Protein AF-A0A257WT14-F1 (afdb_monomer_lite)

Foldseek 3Di:
DDDDDDDDPPPPPPPPDPPPPPDPVVVVVVQCVDPVSVVVVVVVVVVVVVVVCCVVVVPPCVPPPDDDDDPVPVDPPDDDDPCNVVPDDDDDPPDDDDDPPDDDDDPDPPPPDPDPPDDDDPPDPDDDPPQDPADDADDPDDPQQWDQDDPRDIDGDQGPVRHGPCNSRPGDDDDPVDDDDDDD

Sequence (184 aa):
MAAIFSRKPAYAASSPAPQAGGDLRARLLAAVSNPYIAASGAACLFLATLAGLVLVTGDPKAGAPVIRVELTKIGATRNAPDGWKEALADESEQEAAFKPDTFDLSAKPIVDNPVEASISFPGEDSPAPIQAAGGALPQAPIAGLSGPGPGGAQLPIIAANGRTAAEAYARPFTASGRPKVSVV

pLDDT: mean 71.17, std 17.03, range [38.56, 97.19]

Secondary structure (DSSP, 8-state):
--------------PPPP-TT--HHHHHHHHHTSHHHHHHHHHHHHHHHHHHHHHHH--TTTT-------HHHHTTTTSPPTTTTTTSPPPPTTSPP--TT-----SS---S---------TTS--------SS-PPPPSSPTTSEEE-TTS-EEE---TTS--HHHHTPPP----SSPP----

Radius of gyration: 41.9 Å; chains: 1; bounding box: 72×44×149 Å

Structure (mmCIF, N/CA/C/O backbone):
data_AF-A0A257WT14-F1
#
_entry.id   AF-A0A257WT14-F1
#
loop_
_atom_site.group_PDB
_atom_site.id
_atom_site.type_symbol
_atom_site.label_atom_id
_atom_site.label_alt_id
_atom_site.label_comp_id
_atom_site.label_asym_id
_atom_site.label_entity_id
_atom_site.label_seq_id
_atom_site.pdbx_PDB_ins_code
_atom_site.Cartn_x
_atom_site.Cartn_y
_atom_site.Cartn_z
_atom_site.occupancy
_atom_site.B_iso_or_equiv
_atom_site.auth_seq_id
_atom_site.auth_comp_id
_atom_site.auth_asym_id
_atom_site.auth_atom_id
_atom_site.pdbx_PDB_model_num
ATOM 1 N N . MET A 1 1 ? 42.292 22.762 -113.902 1.00 40.59 1 MET A N 1
ATOM 2 C CA . MET A 1 1 ? 42.813 21.376 -113.906 1.00 40.59 1 MET A CA 1
ATOM 3 C C . MET A 1 1 ? 43.838 21.294 -112.779 1.00 40.59 1 MET A C 1
ATOM 5 O O . MET A 1 1 ? 44.788 22.047 -112.843 1.00 40.59 1 MET A O 1
ATOM 9 N N . ALA A 1 2 ? 43.717 20.572 -111.671 1.00 49.88 2 ALA A N 1
ATOM 10 C CA . ALA A 1 2 ? 42.663 19.794 -111.032 1.00 49.88 2 ALA A CA 1
ATOM 11 C C . ALA A 1 2 ? 42.945 19.896 -109.512 1.00 49.88 2 ALA A C 1
ATOM 13 O O . ALA A 1 2 ? 44.106 19.871 -109.107 1.00 49.88 2 ALA A O 1
ATOM 14 N N . ALA A 1 3 ? 41.917 20.054 -108.678 1.00 49.94 3 ALA A N 1
ATOM 15 C CA . ALA A 1 3 ? 42.073 20.026 -107.224 1.00 49.94 3 ALA A CA 1
ATOM 16 C C . ALA A 1 3 ? 42.317 18.574 -106.773 1.00 49.94 3 ALA A C 1
ATOM 18 O O . ALA A 1 3 ? 41.457 17.717 -106.978 1.00 49.94 3 ALA A O 1
ATOM 19 N N . ILE A 1 4 ? 43.479 18.282 -106.181 1.00 52.19 4 ILE A N 1
ATOM 20 C CA . ILE A 1 4 ? 43.800 16.949 -105.648 1.00 52.19 4 ILE A CA 1
ATOM 21 C C . ILE A 1 4 ? 43.500 16.960 -104.148 1.00 52.19 4 ILE A C 1
ATOM 23 O O . ILE A 1 4 ? 44.317 17.369 -103.327 1.00 52.19 4 ILE A O 1
ATOM 27 N N . PHE A 1 5 ? 42.295 16.522 -103.791 1.00 57.59 5 PHE A N 1
ATOM 28 C CA . PHE A 1 5 ? 41.930 16.247 -102.405 1.00 57.59 5 PHE A CA 1
ATOM 29 C C . PHE A 1 5 ? 42.574 14.926 -101.964 1.00 57.59 5 PHE A C 1
ATOM 31 O O . PHE A 1 5 ? 42.225 13.854 -102.460 1.00 57.59 5 PHE A O 1
ATOM 38 N N . SER A 1 6 ? 43.507 15.002 -101.013 1.00 55.66 6 SER A N 1
ATOM 39 C CA . SER A 1 6 ? 44.050 13.841 -100.304 1.00 55.66 6 SER A CA 1
ATOM 40 C C . SER A 1 6 ? 42.945 13.214 -99.447 1.00 55.66 6 SER A C 1
ATOM 42 O O . SER A 1 6 ? 42.584 13.733 -98.390 1.00 55.66 6 SER A O 1
ATOM 44 N N . ARG A 1 7 ? 42.365 12.106 -99.918 1.00 57.53 7 ARG A N 1
ATOM 45 C CA . ARG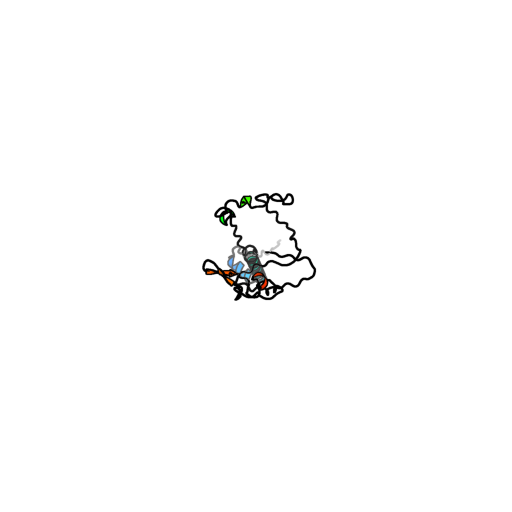 A 1 7 ? 41.440 11.280 -99.131 1.00 57.53 7 ARG A CA 1
ATOM 46 C C . ARG A 1 7 ? 42.255 10.445 -98.143 1.00 57.53 7 ARG A C 1
ATOM 48 O O . ARG A 1 7 ? 42.653 9.328 -98.458 1.00 57.53 7 ARG A O 1
ATOM 55 N N . LYS A 1 8 ? 42.507 10.977 -96.946 1.00 57.03 8 LYS A N 1
ATOM 56 C CA . LYS A 1 8 ? 42.903 10.137 -95.806 1.00 57.03 8 LYS A CA 1
ATOM 57 C C . LYS A 1 8 ? 41.691 9.282 -95.412 1.00 57.03 8 LYS A C 1
ATOM 59 O O . LYS A 1 8 ? 40.641 9.866 -95.140 1.00 57.03 8 LYS A O 1
ATOM 64 N N . PRO A 1 9 ? 41.785 7.940 -95.374 1.00 58.31 9 PRO A N 1
ATOM 65 C CA . PRO A 1 9 ? 40.729 7.144 -94.776 1.00 58.31 9 PRO A CA 1
ATOM 66 C C . PRO A 1 9 ? 40.693 7.488 -93.288 1.00 58.31 9 PRO A C 1
ATOM 68 O O . PRO A 1 9 ? 41.679 7.314 -92.570 1.00 58.31 9 PRO A O 1
ATOM 71 N N . ALA A 1 10 ? 39.565 8.028 -92.835 1.00 50.66 10 ALA A N 1
ATOM 72 C CA . ALA A 1 10 ? 39.261 8.104 -91.421 1.00 50.66 10 ALA A CA 1
ATOM 73 C C . ALA A 1 10 ? 39.178 6.662 -90.912 1.00 50.66 10 ALA A C 1
ATOM 75 O O . ALA A 1 10 ? 38.172 5.981 -91.100 1.00 50.66 10 ALA A O 1
ATOM 76 N N . TYR A 1 11 ? 40.266 6.175 -90.318 1.00 46.38 11 TYR A N 1
ATOM 77 C CA . TYR A 1 11 ? 40.209 5.013 -89.450 1.00 46.38 11 TYR A CA 1
ATOM 78 C C . TYR A 1 11 ? 39.369 5.441 -88.249 1.00 46.38 11 TYR A C 1
ATOM 80 O O . TYR A 1 11 ? 39.862 6.068 -87.312 1.00 46.38 11 TYR A O 1
ATOM 88 N N . ALA A 1 12 ? 38.063 5.198 -88.338 1.00 51.22 12 ALA A N 1
ATOM 89 C CA . ALA A 1 12 ? 37.168 5.281 -87.206 1.00 51.22 12 ALA A CA 1
ATOM 90 C C . ALA A 1 12 ? 37.606 4.180 -86.238 1.00 51.22 12 ALA A C 1
ATOM 92 O O . ALA A 1 12 ? 37.200 3.025 -86.357 1.00 51.22 12 ALA A O 1
ATOM 93 N N . ALA A 1 13 ? 38.498 4.527 -85.311 1.00 51.66 13 ALA A N 1
ATOM 94 C CA . ALA A 1 13 ? 38.703 3.720 -84.129 1.00 51.66 13 ALA A CA 1
ATOM 95 C C . ALA A 1 13 ? 37.340 3.643 -83.438 1.00 51.66 13 ALA A C 1
ATOM 97 O O . ALA A 1 13 ? 36.826 4.646 -82.947 1.00 51.66 13 ALA A O 1
ATOM 98 N N . SER A 1 14 ? 36.729 2.462 -83.492 1.00 49.91 14 SER A N 1
ATOM 99 C CA . SER A 1 14 ? 35.556 2.105 -82.708 1.00 49.91 14 SER A CA 1
ATOM 100 C C . SER A 1 14 ? 35.811 2.527 -81.259 1.00 49.91 14 SER A C 1
ATOM 102 O O . SER A 1 14 ? 36.586 1.874 -80.559 1.00 49.91 14 SER A O 1
ATOM 104 N N . SER A 1 15 ? 35.178 3.609 -80.797 1.00 52.31 15 SER A N 1
ATOM 105 C CA . SER A 1 15 ? 35.045 3.850 -79.363 1.00 52.31 15 SER A CA 1
ATOM 106 C C . SER A 1 15 ? 34.323 2.637 -78.782 1.00 52.31 15 SER A C 1
ATOM 108 O O . SER A 1 15 ? 33.224 2.332 -79.252 1.00 52.31 15 SER A O 1
ATOM 110 N N . PRO A 1 16 ? 34.901 1.914 -77.807 1.00 49.00 16 PRO A N 1
ATOM 111 C CA . PRO A 1 16 ? 34.164 0.846 -77.161 1.00 49.00 16 PRO A CA 1
ATOM 112 C C . PRO A 1 16 ? 32.924 1.472 -76.523 1.00 49.00 16 PRO A C 1
ATOM 114 O O . PRO A 1 16 ? 33.025 2.396 -75.714 1.00 49.00 16 PRO A O 1
ATOM 117 N N . ALA A 1 17 ? 31.750 0.998 -76.939 1.00 53.06 17 ALA A N 1
ATOM 118 C CA . ALA A 1 17 ? 30.498 1.328 -76.284 1.00 53.06 17 ALA A CA 1
ATOM 119 C C . ALA A 1 17 ? 30.655 1.043 -74.780 1.00 53.06 17 ALA A C 1
ATOM 121 O O . ALA A 1 17 ? 31.238 0.010 -74.425 1.00 53.06 17 ALA A O 1
ATOM 122 N N . PRO A 1 18 ? 30.173 1.920 -73.880 1.00 52.41 18 PRO A N 1
ATOM 123 C CA . PRO A 1 18 ? 30.188 1.605 -72.464 1.00 52.41 18 PRO A CA 1
ATOM 124 C C . PRO A 1 18 ? 29.385 0.317 -72.293 1.00 52.41 18 PRO A C 1
ATOM 126 O O . PRO A 1 18 ? 28.210 0.266 -72.653 1.00 52.41 18 PRO A O 1
ATOM 129 N N . GLN A 1 19 ? 30.039 -0.740 -71.808 1.00 54.03 19 GLN A N 1
ATOM 130 C CA . GLN A 1 19 ? 29.387 -2.013 -71.529 1.00 54.03 19 GLN A CA 1
ATOM 131 C C . GLN A 1 19 ? 28.339 -1.781 -70.435 1.00 54.03 19 GLN A C 1
ATOM 133 O O . GLN A 1 19 ? 28.615 -1.807 -69.233 1.00 54.03 19 GLN A O 1
ATOM 138 N N . ALA A 1 20 ? 27.114 -1.498 -70.866 1.00 59.22 20 ALA A N 1
ATOM 139 C CA . ALA A 1 20 ? 25.935 -1.415 -70.029 1.00 59.22 20 ALA A CA 1
ATOM 140 C C . ALA A 1 20 ? 25.510 -2.844 -69.671 1.00 59.22 20 ALA A C 1
ATOM 142 O O . ALA A 1 20 ? 24.595 -3.410 -70.252 1.00 59.22 20 ALA A O 1
ATOM 143 N N . GLY A 1 21 ? 26.251 -3.451 -68.749 1.00 59.25 21 GLY A N 1
ATOM 144 C CA . GLY A 1 21 ? 25.976 -4.805 -68.269 1.00 59.25 21 GLY A CA 1
ATOM 145 C C . GLY A 1 21 ? 26.940 -5.278 -67.186 1.00 59.25 21 GLY A C 1
ATOM 146 O O . GLY A 1 21 ? 27.145 -6.472 -67.023 1.00 59.25 21 GLY A O 1
ATOM 147 N N . GLY A 1 22 ? 27.592 -4.347 -66.483 1.00 58.16 22 GLY A N 1
ATOM 148 C CA . GLY A 1 22 ? 28.569 -4.667 -65.446 1.00 58.16 22 GLY A CA 1
ATOM 149 C C . GLY A 1 22 ? 27.887 -5.053 -64.140 1.00 58.16 22 GLY A C 1
ATOM 150 O O . GLY A 1 22 ? 27.280 -4.192 -63.502 1.00 58.16 22 GLY A O 1
ATOM 151 N N . ASP A 1 23 ? 28.026 -6.334 -63.802 1.00 74.06 23 ASP A N 1
ATOM 152 C CA . ASP A 1 23 ? 27.708 -7.020 -62.548 1.00 74.06 23 ASP A CA 1
ATOM 153 C C . ASP A 1 23 ? 27.473 -6.067 -61.358 1.00 74.06 23 ASP A C 1
ATOM 155 O O . ASP A 1 23 ? 28.380 -5.364 -60.896 1.00 74.06 23 ASP A O 1
ATOM 159 N N . LEU A 1 24 ? 26.231 -6.030 -60.861 1.00 74.12 24 LEU A N 1
ATOM 160 C CA . LEU A 1 24 ? 25.808 -5.176 -59.743 1.00 74.12 24 LEU A CA 1
ATOM 161 C C . LEU A 1 24 ? 26.715 -5.355 -58.523 1.00 74.12 24 LEU A C 1
ATOM 163 O O . LEU A 1 24 ? 26.986 -4.390 -57.808 1.00 74.12 24 LEU A O 1
ATOM 167 N N . ARG A 1 25 ? 27.243 -6.569 -58.330 1.00 75.50 25 ARG A N 1
ATOM 168 C CA . ARG A 1 25 ? 28.182 -6.897 -57.260 1.00 75.50 25 ARG A CA 1
ATOM 169 C C . ARG A 1 25 ? 29.511 -6.157 -57.409 1.00 75.50 25 ARG A C 1
ATOM 171 O O . ARG A 1 25 ? 30.028 -5.642 -56.421 1.00 75.50 25 ARG A O 1
ATOM 178 N N . ALA A 1 26 ? 30.038 -6.045 -58.627 1.00 77.75 26 ALA A N 1
ATOM 179 C CA . ALA A 1 26 ? 31.275 -5.314 -58.901 1.00 77.75 26 ALA A CA 1
ATOM 180 C C . ALA A 1 26 ? 31.101 -3.804 -58.674 1.00 77.75 26 ALA A C 1
ATOM 182 O O . ALA A 1 26 ? 31.988 -3.152 -58.124 1.00 77.75 26 ALA A O 1
ATOM 183 N N . ARG A 1 27 ? 29.930 -3.255 -59.022 1.00 75.31 27 ARG A N 1
ATOM 184 C CA . ARG A 1 27 ? 29.591 -1.847 -58.749 1.00 75.31 27 ARG A CA 1
ATOM 185 C C . ARG A 1 27 ? 29.422 -1.570 -57.257 1.00 75.31 27 ARG A C 1
ATOM 187 O O . ARG A 1 27 ? 29.872 -0.530 -56.788 1.00 75.31 27 ARG A O 1
ATOM 194 N N . LEU A 1 28 ? 28.835 -2.506 -56.511 1.00 76.94 28 LEU A N 1
ATOM 195 C CA . LEU A 1 28 ? 28.714 -2.433 -55.052 1.00 76.94 28 LEU A CA 1
ATOM 196 C C . LEU A 1 28 ? 30.082 -2.475 -54.365 1.00 76.94 28 LEU A C 1
ATOM 198 O O . LEU A 1 28 ? 30.351 -1.652 -53.498 1.00 76.94 28 LEU A O 1
ATOM 202 N N . LEU A 1 29 ? 30.970 -3.379 -54.787 1.00 78.19 29 LEU A N 1
ATOM 203 C CA . LEU A 1 29 ? 32.332 -3.463 -54.248 1.00 78.19 29 LEU A CA 1
ATOM 204 C C . LEU A 1 29 ? 33.157 -2.211 -54.573 1.00 78.19 29 LEU A C 1
ATOM 206 O O . LEU A 1 29 ? 33.855 -1.694 -53.703 1.00 78.19 29 LEU A O 1
ATOM 210 N N . ALA A 1 30 ? 33.031 -1.677 -55.790 1.00 74.38 30 ALA A N 1
ATOM 211 C CA . ALA A 1 30 ? 33.666 -0.416 -56.161 1.00 74.38 30 ALA A CA 1
ATOM 212 C C . ALA A 1 30 ? 33.105 0.771 -55.355 1.00 74.38 30 ALA A C 1
ATOM 214 O O . ALA A 1 30 ? 33.869 1.617 -54.894 1.00 74.38 30 ALA A O 1
ATOM 215 N N . ALA A 1 31 ? 31.793 0.815 -55.114 1.00 72.06 31 ALA A N 1
ATOM 216 C CA . ALA A 1 31 ? 31.167 1.840 -54.282 1.00 72.06 31 ALA A CA 1
ATOM 217 C C . ALA A 1 31 ? 31.629 1.754 -52.815 1.00 72.06 31 ALA A C 1
ATOM 219 O O . ALA A 1 31 ? 31.958 2.778 -52.225 1.00 72.06 31 ALA A O 1
ATOM 220 N N . VAL A 1 32 ? 31.746 0.548 -52.252 1.00 73.88 32 VAL A N 1
ATOM 221 C CA . VAL A 1 32 ? 32.260 0.320 -50.887 1.00 73.88 32 VAL A CA 1
ATOM 222 C C . VAL A 1 32 ? 33.746 0.677 -50.755 1.00 73.88 32 VAL A C 1
ATOM 224 O O . VAL A 1 32 ? 34.187 1.067 -49.680 1.00 73.88 32 VAL A O 1
ATOM 227 N N . SER A 1 33 ? 34.527 0.609 -51.836 1.00 78.88 33 SER A N 1
ATOM 228 C CA . SER A 1 33 ? 35.939 1.021 -51.811 1.00 78.88 33 SER A CA 1
ATOM 229 C C . SER A 1 33 ? 36.145 2.541 -51.714 1.00 78.88 33 SER A C 1
ATOM 231 O O . SER A 1 33 ? 37.249 2.990 -51.407 1.00 78.88 33 SER A O 1
ATOM 233 N N . ASN A 1 34 ? 35.097 3.346 -51.939 1.00 84.25 34 ASN A N 1
ATOM 234 C CA . ASN A 1 34 ? 35.162 4.793 -51.761 1.00 84.25 34 ASN A CA 1
ATOM 235 C C . ASN A 1 34 ? 34.920 5.153 -50.280 1.00 84.25 34 ASN A C 1
ATOM 237 O O . ASN A 1 34 ? 33.821 4.904 -49.770 1.00 84.25 34 ASN A O 1
ATOM 241 N N . PRO A 1 35 ? 35.888 5.792 -49.592 1.00 83.44 35 PRO A N 1
ATOM 242 C CA . PRO A 1 35 ? 35.809 6.048 -48.155 1.00 83.44 35 PRO A CA 1
ATOM 243 C C . PRO A 1 35 ? 34.598 6.898 -47.755 1.00 83.44 35 PRO A C 1
ATOM 245 O O . PRO A 1 35 ? 34.027 6.672 -46.692 1.00 83.44 35 PRO A O 1
ATOM 248 N N . TYR A 1 36 ? 34.145 7.826 -48.603 1.00 84.81 36 TYR A N 1
ATOM 249 C CA . TYR A 1 36 ? 32.971 8.657 -48.310 1.00 84.81 36 TYR A CA 1
ATOM 250 C C . TYR A 1 36 ? 31.653 7.882 -48.441 1.00 84.81 36 TYR A C 1
ATOM 252 O O . TYR A 1 36 ? 30.711 8.105 -47.677 1.00 84.81 36 TYR A O 1
ATOM 260 N N . ILE A 1 37 ? 31.582 6.940 -49.384 1.00 85.69 37 ILE A N 1
ATOM 261 C CA . ILE A 1 37 ? 30.401 6.091 -49.593 1.00 85.69 37 ILE A CA 1
ATOM 262 C C . ILE A 1 37 ? 30.322 5.026 -48.494 1.00 85.69 37 ILE A C 1
ATOM 264 O O . ILE A 1 37 ? 29.255 4.793 -47.932 1.00 85.69 37 ILE A O 1
ATOM 268 N N . ALA A 1 38 ? 31.455 4.431 -48.122 1.00 82.81 38 ALA A N 1
ATOM 269 C CA . ALA A 1 38 ? 31.522 3.505 -46.998 1.00 82.81 38 ALA A CA 1
ATOM 270 C C . ALA 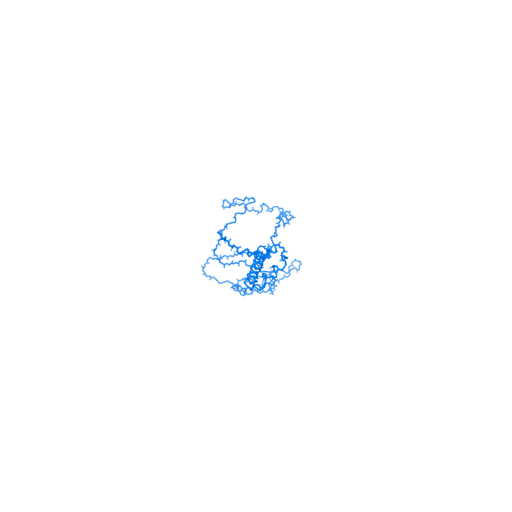A 1 38 ? 31.178 4.193 -45.668 1.00 82.81 38 ALA A C 1
ATOM 272 O O . ALA A 1 38 ? 30.383 3.662 -44.894 1.00 82.81 38 ALA A O 1
ATOM 273 N N . ALA A 1 39 ? 31.718 5.392 -45.420 1.00 87.88 39 ALA A N 1
ATOM 274 C CA . ALA A 1 39 ? 31.432 6.151 -44.204 1.00 87.88 39 ALA A CA 1
ATOM 275 C C . ALA A 1 39 ? 29.955 6.562 -44.108 1.00 87.88 39 ALA A C 1
ATOM 277 O O . ALA A 1 39 ? 29.345 6.407 -43.052 1.00 87.88 39 ALA A O 1
ATOM 278 N N . SER A 1 40 ? 29.357 7.038 -45.205 1.00 87.31 40 SER A N 1
ATOM 279 C CA . SER A 1 40 ? 27.926 7.376 -45.234 1.00 87.31 40 SER A CA 1
ATOM 280 C C . SER A 1 40 ? 27.037 6.142 -45.074 1.00 87.31 40 SER A C 1
ATOM 282 O O . SER A 1 40 ? 26.095 6.179 -44.286 1.00 87.31 40 SER A O 1
ATOM 284 N N . GLY A 1 41 ? 27.371 5.024 -45.724 1.00 91.06 41 GLY A N 1
ATOM 285 C CA . GLY A 1 41 ? 26.673 3.752 -45.534 1.00 91.06 41 GLY A CA 1
ATOM 286 C C . GLY A 1 41 ? 26.731 3.258 -44.085 1.00 91.06 41 GLY A C 1
ATOM 287 O O . GLY A 1 41 ? 25.702 2.886 -43.519 1.00 91.06 41 GLY A O 1
ATOM 288 N N . ALA A 1 42 ? 27.907 3.319 -43.456 1.00 89.69 42 ALA A N 1
ATOM 289 C CA . ALA A 1 42 ? 28.085 2.956 -42.052 1.00 89.69 42 ALA A CA 1
ATOM 290 C C . ALA A 1 42 ? 27.307 3.888 -41.110 1.00 89.69 42 ALA A C 1
ATOM 292 O O . ALA A 1 42 ? 26.659 3.409 -40.181 1.00 89.69 42 ALA A O 1
ATOM 293 N N . ALA A 1 43 ? 27.307 5.200 -41.368 1.00 93.50 43 ALA A N 1
ATOM 294 C CA . ALA A 1 43 ? 26.537 6.168 -40.590 1.00 93.50 43 ALA A CA 1
ATOM 295 C C . ALA A 1 43 ? 25.025 5.921 -40.705 1.00 93.50 43 ALA A C 1
ATOM 297 O O . ALA A 1 43 ? 24.323 5.919 -39.694 1.00 93.50 43 ALA A O 1
ATOM 298 N N . CYS A 1 44 ? 24.518 5.649 -41.911 1.00 95.44 44 CYS A N 1
ATOM 299 C CA . CYS A 1 44 ? 23.115 5.292 -42.115 1.00 95.44 44 CYS A CA 1
ATOM 300 C C . CYS A 1 44 ? 22.742 4.000 -41.380 1.00 95.44 44 CYS A C 1
ATOM 302 O O . CYS A 1 44 ? 21.706 3.958 -40.719 1.00 95.44 44 CYS A O 1
ATOM 304 N N . LEU A 1 45 ? 23.587 2.967 -41.450 1.00 95.25 45 LEU A N 1
ATOM 305 C CA . LEU A 1 45 ? 23.352 1.706 -40.745 1.00 95.25 45 LEU A CA 1
ATOM 306 C C . LEU A 1 45 ? 23.368 1.911 -39.225 1.00 95.25 45 LEU A C 1
ATOM 308 O O . LEU A 1 45 ? 22.496 1.394 -38.526 1.00 95.25 45 LEU A O 1
ATOM 312 N N . PHE A 1 46 ? 24.305 2.711 -38.715 1.00 96.06 46 PHE A N 1
ATOM 313 C CA . PHE A 1 46 ? 24.376 3.067 -37.300 1.00 96.06 46 PHE A CA 1
ATOM 314 C C . PHE A 1 46 ? 23.113 3.801 -36.832 1.00 96.06 46 PHE A C 1
ATOM 316 O O . PHE A 1 46 ? 22.513 3.397 -35.840 1.00 96.06 46 PHE A O 1
ATOM 323 N N . LEU A 1 47 ? 22.658 4.820 -37.570 1.00 97.19 47 LEU A N 1
ATOM 324 C CA . LEU A 1 47 ? 21.435 5.561 -37.242 1.00 97.19 47 LEU A CA 1
ATOM 325 C C . LEU A 1 47 ? 20.184 4.681 -37.318 1.00 97.19 47 LEU A C 1
ATOM 327 O O . LEU A 1 47 ? 19.322 4.776 -36.448 1.00 97.19 47 LEU A O 1
ATOM 331 N N . ALA A 1 48 ? 20.096 3.794 -38.311 1.00 96.06 48 ALA A N 1
ATOM 332 C CA . ALA A 1 48 ? 18.993 2.843 -38.417 1.00 96.06 48 ALA A CA 1
ATOM 333 C C . ALA A 1 48 ? 18.976 1.863 -37.234 1.00 96.06 48 ALA A C 1
ATOM 335 O O . ALA A 1 48 ? 17.919 1.591 -36.666 1.00 96.06 48 ALA A O 1
ATOM 336 N N . THR A 1 49 ? 20.150 1.381 -36.822 1.00 94.44 49 THR A N 1
ATOM 337 C CA . THR A 1 49 ? 20.288 0.487 -35.664 1.00 94.44 49 THR A CA 1
ATOM 338 C C . THR A 1 49 ? 19.924 1.206 -34.366 1.00 94.44 49 THR A C 1
ATOM 340 O O . THR A 1 49 ? 19.184 0.661 -33.551 1.00 94.44 49 THR A O 1
ATOM 343 N N . LEU A 1 50 ? 20.380 2.451 -34.192 1.00 95.19 50 LEU A N 1
ATOM 344 C CA . LEU A 1 50 ? 20.039 3.285 -33.041 1.00 95.19 50 LEU A CA 1
ATOM 345 C C . LEU A 1 50 ? 18.529 3.550 -32.966 1.00 95.19 50 LEU A C 1
ATOM 347 O O . LEU A 1 50 ? 17.933 3.381 -31.907 1.00 95.19 50 LEU A O 1
ATOM 351 N N . ALA A 1 51 ? 17.900 3.915 -34.086 1.00 92.06 51 ALA A N 1
ATOM 352 C CA . ALA A 1 51 ? 16.455 4.117 -34.158 1.00 92.06 51 ALA A CA 1
ATOM 353 C C . ALA A 1 51 ? 15.687 2.827 -33.834 1.00 92.06 51 ALA A C 1
ATOM 355 O O . ALA A 1 51 ? 14.718 2.864 -33.079 1.00 92.06 51 ALA A O 1
ATOM 356 N N . GLY A 1 52 ? 16.149 1.682 -34.345 1.00 91.25 52 GLY A N 1
ATOM 357 C CA . GLY A 1 52 ? 15.592 0.374 -34.007 1.00 91.25 52 GLY A CA 1
ATOM 358 C C . GLY A 1 52 ? 15.680 0.073 -32.511 1.00 91.25 52 GLY A C 1
ATOM 359 O O . GLY A 1 52 ? 14.689 -0.346 -31.921 1.00 91.25 52 GLY A O 1
ATOM 360 N N . LEU A 1 53 ? 16.824 0.353 -31.880 1.00 87.56 53 LEU A N 1
ATOM 361 C CA . LEU A 1 53 ? 16.991 0.170 -30.439 1.00 87.56 53 LEU A CA 1
ATOM 362 C C . LEU A 1 53 ? 16.012 1.050 -29.656 1.00 87.56 53 LEU A C 1
ATOM 364 O O . LEU A 1 53 ? 15.322 0.537 -28.786 1.00 87.56 53 LEU A O 1
ATOM 368 N N . VAL A 1 54 ? 15.881 2.331 -30.015 1.00 88.81 54 VAL A N 1
ATOM 369 C CA . VAL A 1 54 ? 14.922 3.244 -29.372 1.00 88.81 54 VAL A CA 1
ATOM 370 C C . VAL A 1 54 ? 13.482 2.765 -29.550 1.00 88.81 54 VAL A C 1
ATOM 372 O O . VAL A 1 54 ? 12.708 2.854 -28.609 1.00 88.81 54 VAL A O 1
ATOM 375 N N . LEU A 1 55 ? 13.103 2.227 -30.708 1.00 85.81 55 LEU A N 1
ATOM 376 C CA . LEU A 1 55 ? 11.750 1.692 -30.904 1.00 85.81 55 LEU A CA 1
ATOM 377 C C . LEU A 1 55 ? 11.496 0.416 -30.089 1.00 85.81 55 LEU A C 1
ATOM 379 O O . LEU A 1 55 ? 10.378 0.203 -29.632 1.00 85.81 55 LEU A O 1
ATOM 383 N N . VAL A 1 56 ? 12.518 -0.420 -29.895 1.00 83.62 56 VAL A N 1
ATOM 384 C CA . VAL A 1 56 ? 12.408 -1.669 -29.125 1.00 83.62 56 VAL A CA 1
ATOM 385 C C . VAL A 1 56 ? 12.427 -1.412 -27.618 1.00 83.62 56 VAL A C 1
ATOM 387 O O . VAL A 1 56 ? 11.652 -2.019 -26.886 1.00 83.62 56 VAL A O 1
ATOM 390 N N . THR A 1 57 ? 13.302 -0.529 -27.134 1.00 80.38 57 THR A N 1
ATOM 391 C CA . THR A 1 57 ? 13.482 -0.263 -25.696 1.00 80.38 57 THR A CA 1
ATOM 392 C C . THR A 1 57 ? 12.694 0.946 -25.202 1.00 80.38 57 THR A C 1
ATOM 394 O O . THR A 1 57 ? 12.573 1.148 -23.999 1.00 80.38 57 THR A O 1
ATOM 397 N N . GLY A 1 58 ? 12.216 1.790 -26.112 1.00 73.31 58 GLY A N 1
ATOM 398 C CA . GLY A 1 58 ? 11.555 3.057 -25.812 1.00 73.31 58 GLY A CA 1
ATOM 399 C C . GLY A 1 58 ? 10.038 2.976 -25.789 1.00 73.31 58 GLY A C 1
ATOM 400 O O . GLY A 1 58 ? 9.411 4.028 -25.748 1.00 73.31 58 GLY A O 1
ATOM 401 N N . ASP A 1 59 ? 9.441 1.780 -25.811 1.00 72.94 59 ASP A N 1
ATOM 402 C CA . ASP A 1 59 ? 8.046 1.622 -25.407 1.00 72.94 59 ASP A CA 1
ATOM 403 C C . ASP A 1 59 ? 7.975 1.557 -23.867 1.00 72.94 59 ASP A C 1
ATOM 405 O O . ASP A 1 59 ? 8.198 0.490 -23.284 1.00 72.94 59 ASP A O 1
ATOM 409 N N . PRO A 1 60 ? 7.648 2.665 -23.168 1.00 63.69 60 PRO A N 1
ATOM 410 C CA . PRO A 1 60 ? 7.528 2.668 -21.712 1.00 63.69 60 PRO A CA 1
ATOM 411 C C . PRO A 1 60 ? 6.374 1.781 -21.220 1.00 63.69 60 PRO A C 1
ATOM 413 O O . PRO A 1 60 ? 6.286 1.498 -20.026 1.00 63.69 60 PRO A O 1
ATOM 416 N N . LYS A 1 61 ? 5.469 1.346 -22.110 1.00 59.56 61 LYS A N 1
ATOM 417 C CA . LYS A 1 61 ? 4.351 0.452 -21.785 1.00 59.56 61 LYS A CA 1
ATOM 418 C C . LYS A 1 61 ? 4.731 -1.024 -21.910 1.00 59.56 61 LYS A C 1
ATOM 420 O O . LYS A 1 61 ? 4.027 -1.850 -21.334 1.00 59.56 61 LYS A O 1
ATOM 425 N N . ALA A 1 62 ? 5.841 -1.367 -22.571 1.00 60.50 62 ALA A N 1
ATOM 426 C CA . ALA A 1 62 ? 6.287 -2.755 -22.720 1.00 60.50 62 ALA A CA 1
ATOM 427 C C . ALA A 1 62 ? 6.649 -3.422 -21.375 1.00 60.50 62 ALA A C 1
ATOM 429 O O . ALA A 1 62 ? 6.542 -4.639 -21.245 1.00 60.50 62 ALA A O 1
ATOM 430 N N . GLY A 1 63 ? 7.022 -2.631 -20.361 1.00 58.34 63 GLY A N 1
ATOM 431 C CA . GLY A 1 63 ? 7.308 -3.098 -18.997 1.00 58.34 63 GLY A CA 1
ATOM 432 C C . GLY A 1 63 ? 6.117 -3.077 -18.032 1.00 58.34 63 GLY A C 1
ATOM 433 O O . GLY A 1 63 ? 6.272 -3.472 -16.881 1.00 58.34 63 GLY A O 1
ATOM 434 N N . ALA A 1 64 ? 4.936 -2.622 -18.464 1.00 55.84 64 ALA A N 1
ATOM 435 C CA . ALA A 1 64 ? 3.766 -2.469 -17.600 1.00 55.84 64 ALA A CA 1
ATOM 436 C C . ALA A 1 64 ? 2.647 -3.435 -18.026 1.00 55.84 64 ALA A C 1
ATOM 438 O O . ALA A 1 64 ? 1.721 -3.027 -18.735 1.00 55.84 64 ALA A O 1
ATOM 439 N N . PRO A 1 65 ? 2.696 -4.721 -17.621 1.00 64.12 65 PRO A N 1
ATOM 440 C CA . PRO A 1 65 ? 1.607 -5.650 -17.887 1.00 64.12 65 PRO A CA 1
ATOM 441 C C . PRO A 1 65 ? 0.328 -5.160 -17.192 1.00 64.12 65 PRO A C 1
ATOM 443 O O . PRO A 1 65 ? 0.181 -5.244 -15.974 1.00 64.12 65 PRO A O 1
ATOM 446 N N . VAL A 1 66 ? -0.619 -4.634 -17.973 1.00 67.69 66 VAL A N 1
ATOM 447 C CA . VAL A 1 66 ? -1.932 -4.218 -17.466 1.00 67.69 66 VAL A CA 1
ATOM 448 C C . VAL A 1 66 ? -2.811 -5.456 -17.337 1.00 67.69 66 VAL A C 1
ATOM 450 O O . VAL A 1 66 ? -3.444 -5.895 -18.298 1.00 67.69 66 VAL A O 1
ATOM 453 N N . ILE A 1 67 ? -2.863 -6.026 -16.137 1.00 68.75 67 ILE A N 1
ATOM 454 C CA . ILE A 1 67 ? -3.785 -7.117 -15.822 1.00 68.75 67 ILE A CA 1
ATOM 455 C C . ILE A 1 67 ? -5.143 -6.499 -15.480 1.00 68.75 67 ILE A C 1
ATOM 457 O O . ILE A 1 67 ? -5.345 -5.957 -14.396 1.00 68.75 67 ILE A O 1
ATOM 461 N N . ARG A 1 68 ? -6.093 -6.572 -16.417 1.00 72.00 68 ARG A N 1
ATOM 462 C CA . ARG A 1 68 ? -7.495 -6.223 -16.155 1.00 72.00 68 ARG A CA 1
ATOM 463 C C . ARG A 1 68 ? -8.173 -7.428 -15.523 1.00 72.00 68 ARG A C 1
ATOM 465 O O . ARG A 1 68 ? -8.430 -8.417 -16.206 1.00 72.00 68 ARG A O 1
ATOM 472 N N . VAL A 1 69 ? -8.441 -7.359 -14.225 1.00 67.69 69 VAL A N 1
ATOM 473 C CA . VAL A 1 69 ? -9.254 -8.371 -13.552 1.00 67.69 69 VAL A CA 1
ATOM 474 C C . VAL A 1 69 ? -10.673 -7.846 -13.434 1.00 67.69 69 VAL A C 1
ATOM 476 O O . VAL A 1 69 ? -10.901 -6.758 -12.912 1.00 67.69 69 VAL A O 1
ATOM 479 N N . GLU A 1 70 ? -11.631 -8.617 -13.934 1.00 65.75 70 GLU A N 1
ATOM 480 C CA . GLU A 1 70 ? -13.044 -8.298 -13.780 1.00 65.75 70 GLU A CA 1
ATOM 481 C C . GLU A 1 70 ? -13.431 -8.372 -12.297 1.00 65.75 70 GLU A C 1
ATOM 483 O O . GLU A 1 70 ? -13.137 -9.352 -11.607 1.00 65.75 70 GLU A O 1
ATOM 488 N N . LEU A 1 71 ? -14.107 -7.334 -11.801 1.00 57.62 71 LEU A N 1
ATOM 489 C CA . LEU A 1 71 ? -14.527 -7.207 -10.398 1.00 57.62 71 LEU A CA 1
ATOM 490 C C . LEU A 1 71 ? -15.465 -8.348 -9.955 1.00 57.62 71 LEU A C 1
ATOM 492 O O . LEU A 1 71 ? -15.511 -8.730 -8.784 1.00 57.62 71 LEU A O 1
ATOM 496 N N . THR A 1 72 ? -16.152 -8.957 -10.924 1.00 60.91 72 THR A N 1
ATOM 497 C CA . THR A 1 72 ? -16.966 -10.171 -10.777 1.00 60.91 72 THR A CA 1
ATOM 498 C C . THR A 1 72 ? -16.145 -11.381 -10.326 1.00 60.91 72 THR A C 1
ATOM 500 O O . THR A 1 72 ? -16.680 -12.279 -9.677 1.00 60.91 72 THR A O 1
ATOM 503 N N . LYS A 1 73 ? -14.840 -11.401 -10.621 1.00 58.38 73 LYS A N 1
ATOM 504 C CA . LYS A 1 73 ? -13.926 -12.511 -10.332 1.00 58.38 73 LYS A CA 1
ATOM 505 C C . LYS A 1 73 ? -13.201 -12.370 -8.988 1.00 58.38 73 LYS A C 1
ATOM 507 O O . LYS A 1 73 ? -12.808 -13.389 -8.427 1.00 58.38 73 LYS A O 1
ATOM 512 N N . ILE A 1 74 ? -13.031 -11.144 -8.471 1.00 55.03 74 ILE A N 1
ATOM 513 C CA . ILE A 1 74 ? -12.255 -10.872 -7.240 1.00 55.03 74 ILE A CA 1
ATOM 514 C C . ILE A 1 74 ? -13.089 -10.947 -5.955 1.00 55.03 74 ILE A C 1
ATOM 516 O O . ILE A 1 74 ? -12.524 -11.213 -4.900 1.00 55.03 74 ILE A O 1
ATOM 520 N N . GLY A 1 75 ? -14.416 -10.819 -5.994 1.00 52.16 75 GLY A N 1
ATOM 521 C CA . GLY A 1 75 ? -15.179 -11.029 -4.755 1.00 52.16 75 GLY A CA 1
ATOM 522 C C . GLY A 1 75 ? -16.529 -10.355 -4.635 1.00 52.16 75 GLY A C 1
ATOM 523 O O . GLY A 1 75 ? -17.142 -10.489 -3.584 1.00 52.16 75 GLY A O 1
ATOM 524 N N . ALA A 1 76 ? -17.033 -9.686 -5.675 1.00 54.03 76 ALA A N 1
ATOM 525 C CA . ALA A 1 76 ? -18.289 -8.944 -5.560 1.00 54.03 76 ALA A CA 1
ATOM 526 C C . ALA A 1 76 ? -19.527 -9.821 -5.265 1.00 54.03 76 ALA A C 1
ATOM 528 O O . ALA A 1 76 ? -20.554 -9.293 -4.853 1.00 54.03 76 ALA A O 1
ATOM 529 N N . THR A 1 77 ? -19.469 -11.146 -5.460 1.00 55.47 77 THR A N 1
ATOM 530 C CA . THR A 1 77 ? -20.659 -12.008 -5.304 1.00 55.47 77 THR A CA 1
ATOM 531 C C . THR A 1 77 ? -20.436 -13.338 -4.594 1.00 55.47 77 THR A C 1
ATOM 533 O O . THR A 1 77 ? -21.413 -14.012 -4.283 1.00 55.47 77 THR A O 1
ATOM 536 N N . ARG A 1 78 ? -19.191 -13.761 -4.327 1.00 56.25 78 ARG A N 1
ATOM 537 C CA . ARG A 1 78 ? -18.959 -15.142 -3.864 1.00 56.25 78 ARG A CA 1
ATOM 538 C C . ARG A 1 78 ? -19.148 -15.339 -2.357 1.00 56.25 78 ARG A C 1
ATOM 540 O O . ARG A 1 78 ? -19.429 -16.459 -1.963 1.00 56.25 78 ARG A O 1
ATOM 547 N N . ASN A 1 79 ? -19.005 -14.286 -1.544 1.00 57.72 79 ASN A N 1
ATOM 548 C CA . ASN A 1 79 ? -19.088 -14.349 -0.074 1.00 57.72 79 ASN A CA 1
ATOM 549 C C . ASN A 1 79 ? -19.579 -13.028 0.556 1.00 57.72 79 ASN A C 1
ATOM 551 O O . ASN A 1 79 ? -19.134 -12.664 1.643 1.00 57.72 79 ASN A O 1
ATOM 555 N N . ALA A 1 80 ? -20.422 -12.259 -0.134 1.00 64.81 80 ALA A N 1
ATOM 556 C CA . ALA A 1 80 ? -20.965 -11.048 0.473 1.00 64.81 80 ALA A CA 1
ATOM 557 C C . ALA A 1 80 ? -21.945 -11.454 1.599 1.00 64.81 80 ALA A C 1
ATOM 559 O O . ALA A 1 80 ? -22.849 -12.242 1.316 1.00 64.81 80 ALA A O 1
ATOM 560 N N . PRO A 1 81 ? -21.765 -10.991 2.852 1.00 70.19 81 PRO A N 1
ATOM 561 C CA . PRO A 1 81 ? -22.676 -11.318 3.949 1.00 70.19 81 PRO A CA 1
ATOM 562 C C . PRO A 1 81 ? -24.096 -10.831 3.651 1.00 70.19 81 PRO A C 1
ATOM 564 O O . PRO A 1 81 ? -24.259 -9.731 3.125 1.00 70.19 81 PRO A O 1
ATOM 567 N N . ASP A 1 82 ? -25.120 -11.605 4.008 1.00 78.06 82 ASP A N 1
ATOM 568 C CA . ASP A 1 82 ? -26.508 -11.139 3.911 1.00 78.06 82 ASP A CA 1
ATOM 569 C C . ASP A 1 82 ? -26.663 -9.812 4.675 1.00 78.06 82 ASP A C 1
ATOM 571 O O . ASP A 1 82 ? -26.191 -9.685 5.806 1.00 78.06 82 ASP A O 1
ATOM 575 N N . GLY A 1 83 ? -27.286 -8.805 4.057 1.00 72.19 83 GLY A N 1
ATOM 576 C CA . GLY A 1 83 ? -27.438 -7.480 4.669 1.00 72.19 83 GLY A CA 1
ATOM 577 C C . GLY A 1 83 ? -26.335 -6.462 4.337 1.00 72.19 83 GLY A C 1
ATOM 578 O O . GLY A 1 83 ? -26.377 -5.339 4.834 1.00 72.19 83 GLY A O 1
ATOM 579 N N . TRP A 1 84 ? -25.315 -6.817 3.540 1.00 77.44 84 TRP A N 1
ATOM 580 C CA . TRP A 1 84 ? -24.196 -5.903 3.252 1.00 77.44 84 TRP A CA 1
ATOM 581 C C . TRP A 1 84 ? -24.614 -4.629 2.508 1.00 77.44 84 TRP A C 1
ATOM 583 O O . TRP A 1 84 ? -23.978 -3.591 2.680 1.00 77.44 84 TRP A O 1
ATOM 593 N N . LYS A 1 85 ? -25.667 -4.699 1.684 1.00 68.38 85 LYS A N 1
ATOM 594 C CA . LYS A 1 85 ? -26.179 -3.532 0.954 1.00 68.38 85 LYS A CA 1
ATOM 595 C C . LYS A 1 85 ? -26.934 -2.600 1.884 1.00 68.38 85 LYS A C 1
ATOM 597 O O . LYS A 1 85 ? -26.854 -1.391 1.747 1.00 68.38 85 LYS A O 1
ATOM 602 N N . GLU A 1 86 ? -27.632 -3.185 2.840 1.00 76.94 86 GLU A N 1
ATOM 603 C CA . GLU A 1 86 ? -28.422 -2.516 3.859 1.00 76.94 86 GLU A CA 1
ATOM 604 C C . GLU A 1 86 ? -27.536 -1.888 4.951 1.00 76.94 86 GLU A C 1
ATOM 606 O O . GLU A 1 86 ? -27.986 -1.005 5.674 1.00 76.94 86 GLU A O 1
ATOM 611 N N . ALA A 1 87 ? -26.278 -2.331 5.067 1.00 72.38 87 ALA A N 1
ATOM 612 C CA . ALA A 1 87 ? -25.268 -1.764 5.961 1.00 72.38 87 ALA A CA 1
ATOM 613 C C . ALA A 1 87 ? -24.510 -0.563 5.363 1.00 72.38 87 ALA A C 1
ATOM 615 O O . ALA A 1 87 ? -23.771 0.109 6.087 1.00 72.38 87 ALA A O 1
ATOM 616 N N . LEU A 1 88 ? -24.662 -0.294 4.062 1.00 70.12 88 LEU A N 1
ATOM 617 C CA . LEU A 1 88 ? -24.155 0.933 3.453 1.00 70.12 88 LEU A CA 1
ATOM 618 C C . LEU A 1 88 ? -25.058 2.090 3.893 1.00 70.12 88 LEU A C 1
ATOM 620 O O . LEU A 1 88 ? -26.279 2.011 3.784 1.00 70.12 88 LEU A O 1
ATOM 624 N N . ALA A 1 89 ? -24.452 3.142 4.444 1.00 70.00 89 ALA A N 1
ATOM 625 C CA . ALA A 1 89 ? -25.174 4.362 4.781 1.00 70.00 89 ALA A CA 1
ATOM 626 C C . ALA A 1 89 ? -25.769 4.981 3.509 1.00 70.00 89 ALA A C 1
ATOM 628 O O . ALA A 1 89 ? -25.166 4.879 2.442 1.00 70.00 89 ALA A O 1
ATOM 629 N N . ASP A 1 90 ? -26.932 5.624 3.639 1.00 69.25 90 ASP A N 1
ATOM 630 C CA . ASP A 1 90 ? -27.540 6.376 2.539 1.00 69.25 90 ASP A CA 1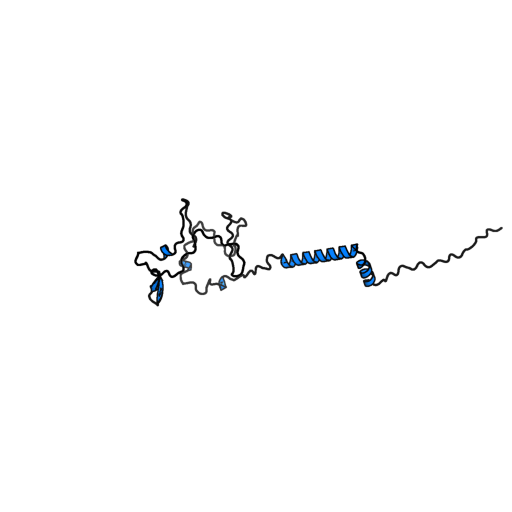
ATOM 631 C C . ASP A 1 90 ? -26.534 7.426 2.041 1.00 69.25 90 ASP A C 1
ATOM 633 O O . ASP A 1 90 ? -26.020 8.224 2.835 1.00 69.25 90 ASP A O 1
ATOM 637 N N . GLU A 1 91 ? -26.221 7.391 0.743 1.00 61.66 91 GLU A N 1
ATOM 638 C CA . GLU A 1 91 ? -25.323 8.359 0.110 1.00 61.66 91 GLU A CA 1
ATOM 639 C C . GLU A 1 91 ? -25.901 9.767 0.318 1.00 61.66 91 GLU A C 1
ATOM 641 O O . GLU A 1 91 ? -27.059 10.053 0.001 1.00 61.66 91 GLU A O 1
ATOM 646 N N . SER A 1 92 ? -25.109 10.652 0.923 1.00 58.91 92 SER A N 1
ATOM 647 C CA . SER A 1 92 ? -25.548 12.016 1.231 1.00 58.91 92 SER A CA 1
ATOM 648 C C . SER A 1 92 ? -25.752 12.835 -0.050 1.00 58.91 92 SER A C 1
ATOM 650 O O . SER A 1 92 ? -25.060 12.619 -1.041 1.00 58.91 92 SER A O 1
ATOM 652 N N . GLU A 1 93 ? -26.640 13.837 -0.035 1.00 60.25 93 GLU A N 1
ATOM 653 C CA . GLU A 1 93 ? -26.942 14.700 -1.201 1.00 60.25 93 GLU A CA 1
ATOM 654 C C . GLU A 1 93 ? -25.719 15.447 -1.784 1.00 60.25 93 GLU A C 1
ATOM 65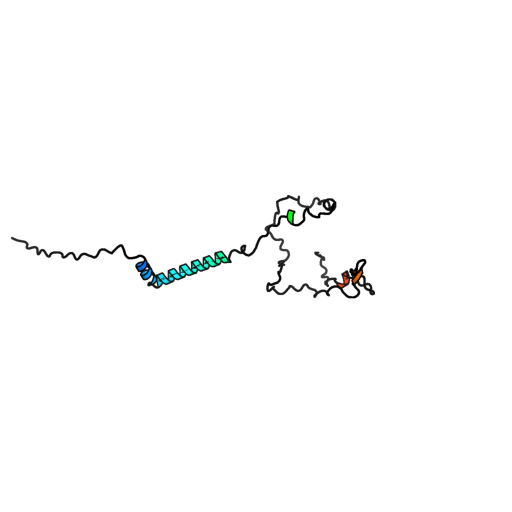6 O O . GLU A 1 93 ? -25.806 16.067 -2.844 1.00 60.25 93 GLU A O 1
ATOM 661 N N . GLN A 1 94 ? -24.579 15.425 -1.088 1.00 58.28 94 GLN A N 1
ATOM 662 C CA . GLN A 1 94 ? -23.312 16.021 -1.513 1.00 58.28 94 GLN A CA 1
ATOM 663 C C . GLN A 1 94 ? -22.410 15.045 -2.287 1.00 58.28 94 GLN A C 1
ATOM 665 O O . GLN A 1 94 ? -21.341 15.446 -2.752 1.00 58.28 94 GLN A O 1
ATOM 670 N N . GLU A 1 95 ? -22.813 13.784 -2.427 1.00 56.84 95 GLU A N 1
ATOM 671 C CA . GLU A 1 95 ? -22.064 12.759 -3.142 1.00 56.84 95 GLU A CA 1
ATOM 672 C C . GLU A 1 95 ? -22.436 12.764 -4.631 1.00 56.84 95 GLU A C 1
ATOM 674 O O . GLU A 1 95 ? -23.595 12.906 -5.027 1.00 56.84 95 GLU A O 1
ATOM 679 N N . ALA A 1 96 ? -21.424 12.699 -5.497 1.00 59.59 96 ALA A N 1
ATOM 680 C CA . ALA A 1 96 ? -21.646 12.725 -6.935 1.00 59.59 96 ALA A CA 1
ATOM 681 C C . ALA A 1 96 ? -22.363 11.440 -7.367 1.00 59.59 96 ALA A C 1
ATOM 683 O O . ALA A 1 96 ? -21.900 10.347 -7.059 1.00 59.59 96 ALA A O 1
ATOM 684 N N . ALA A 1 97 ? -23.458 11.575 -8.124 1.00 61.88 97 ALA A N 1
ATOM 685 C CA . ALA A 1 97 ? -24.259 10.440 -8.577 1.00 61.88 97 ALA A CA 1
ATOM 686 C C . ALA A 1 97 ? -23.389 9.340 -9.212 1.00 61.88 97 ALA A C 1
ATOM 688 O O . ALA A 1 97 ? -22.724 9.576 -10.230 1.00 61.88 97 ALA A O 1
ATOM 689 N N . PHE A 1 98 ? -23.433 8.138 -8.631 1.00 56.94 98 PHE A N 1
ATOM 690 C CA . PHE A 1 98 ? -22.708 6.977 -9.131 1.00 56.94 98 PHE A CA 1
ATOM 691 C C . PHE A 1 98 ? -23.194 6.617 -10.542 1.00 56.94 98 PHE A C 1
ATOM 693 O O . PHE A 1 98 ? -24.319 6.153 -10.743 1.00 56.94 98 PHE A O 1
ATOM 700 N N . LYS A 1 99 ? -22.340 6.840 -11.545 1.00 63.53 99 LYS A N 1
ATOM 701 C CA . LYS A 1 99 ? -22.574 6.395 -12.921 1.00 63.53 99 LYS A CA 1
ATOM 702 C C . LYS A 1 99 ? -21.732 5.148 -13.174 1.00 63.53 99 LYS A C 1
ATOM 704 O O . LYS A 1 99 ? -20.514 5.284 -13.320 1.00 63.53 99 LYS A O 1
ATOM 709 N N . PRO A 1 100 ? -22.339 3.949 -13.235 1.00 49.56 100 PRO A N 1
ATOM 710 C CA . PRO A 1 100 ? -21.603 2.772 -13.667 1.00 49.56 100 PRO A CA 1
ATOM 711 C C . PRO A 1 100 ? -21.023 3.043 -15.066 1.00 49.56 100 PRO A C 1
ATOM 713 O O . PRO A 1 100 ? -21.684 3.656 -15.901 1.00 49.56 100 PRO A O 1
ATOM 716 N N . ASP A 1 101 ? -19.773 2.631 -15.274 1.00 50.94 101 ASP A N 1
ATOM 717 C CA . ASP A 1 101 ? -18.975 2.759 -16.508 1.00 50.94 101 ASP A CA 1
ATOM 718 C C . ASP A 1 101 ? -18.264 4.096 -16.797 1.00 50.94 101 ASP A C 1
ATOM 720 O O . ASP A 1 101 ? -17.528 4.171 -17.784 1.00 50.94 101 ASP A O 1
ATOM 724 N N . THR A 1 102 ? -18.350 5.109 -15.925 1.00 48.16 102 THR A N 1
ATOM 725 C CA . THR A 1 102 ? -17.586 6.360 -16.107 1.00 48.16 102 THR A CA 1
ATOM 726 C C . THR A 1 102 ? -16.739 6.692 -14.882 1.00 48.16 102 THR A C 1
ATOM 728 O O . THR A 1 102 ? -17.239 7.201 -13.885 1.00 48.16 102 THR A O 1
ATOM 731 N N . PHE A 1 103 ? -15.427 6.465 -14.988 1.00 55.31 103 PHE A N 1
ATOM 732 C CA . PHE A 1 103 ? -14.435 7.034 -14.073 1.00 55.31 103 PHE A CA 1
ATOM 733 C C . PHE A 1 103 ? -13.818 8.272 -14.723 1.00 55.31 103 PHE A C 1
ATOM 735 O O . PHE A 1 103 ? -12.998 8.149 -15.633 1.00 55.31 103 PHE A O 1
ATOM 742 N N . ASP A 1 104 ? -14.218 9.459 -14.268 1.00 53.75 104 ASP A N 1
ATOM 743 C CA . ASP A 1 104 ? -13.657 10.720 -14.757 1.00 53.75 104 ASP A CA 1
ATOM 744 C C . ASP A 1 104 ? -12.425 11.082 -13.916 1.00 53.75 104 ASP A C 1
ATOM 746 O O . ASP A 1 104 ? -12.509 11.650 -12.825 1.00 53.75 104 ASP A O 1
ATOM 750 N N . LEU A 1 105 ? -11.255 10.645 -14.382 1.00 60.06 105 LEU A N 1
ATOM 751 C CA . LEU A 1 105 ? -9.983 10.938 -13.730 1.00 60.06 105 LEU A CA 1
ATOM 752 C C . LEU A 1 105 ? -9.527 12.338 -14.151 1.00 60.06 105 LEU A C 1
ATOM 754 O O . LEU A 1 105 ? -9.149 12.571 -15.298 1.00 60.06 105 LEU A O 1
ATOM 758 N N . SER A 1 106 ? -9.546 13.277 -13.206 1.00 54.81 106 SER A N 1
ATOM 759 C CA . SER A 1 106 ? -9.033 14.634 -13.398 1.00 54.81 106 SER A CA 1
ATOM 760 C C . SER A 1 106 ? -7.580 14.615 -13.892 1.00 54.81 106 SER A C 1
ATOM 762 O O . SER A 1 106 ? -6.677 14.159 -13.192 1.00 54.81 106 SER A O 1
ATOM 764 N N . ALA A 1 107 ? -7.331 15.201 -15.068 1.00 58.56 107 ALA A N 1
ATOM 765 C CA . ALA A 1 107 ? -5.982 15.421 -15.604 1.00 58.56 107 ALA A CA 1
ATOM 766 C C . ALA A 1 107 ? -5.157 16.437 -14.786 1.00 58.56 107 ALA A C 1
ATOM 768 O O . ALA A 1 107 ? -3.963 16.609 -15.028 1.00 58.56 107 ALA A O 1
ATOM 769 N N . LYS A 1 108 ? -5.789 17.128 -13.828 1.00 49.97 108 LYS A N 1
ATOM 770 C CA . LYS A 1 108 ? -5.108 17.933 -12.816 1.00 49.97 108 LYS A CA 1
ATOM 771 C C . LYS A 1 108 ? -4.922 17.069 -11.570 1.00 49.97 108 LYS A C 1
ATOM 773 O O . LYS A 1 108 ? -5.900 16.864 -10.844 1.00 49.97 108 LYS A O 1
ATOM 778 N N . PRO A 1 109 ? -3.709 16.557 -11.309 1.00 51.62 109 PRO A N 1
ATOM 779 C CA . PRO A 1 109 ? -3.424 15.966 -10.015 1.00 51.62 109 PRO A CA 1
ATOM 780 C C . PRO A 1 109 ? -3.663 17.030 -8.937 1.00 51.62 109 PRO A C 1
ATOM 782 O O . PRO A 1 109 ? -3.260 18.185 -9.093 1.00 51.62 109 PRO A O 1
ATOM 785 N N . ILE A 1 110 ? -4.345 16.656 -7.855 1.00 55.44 110 ILE A N 1
ATOM 786 C CA . ILE A 1 110 ? -4.404 17.469 -6.638 1.00 55.44 110 ILE A CA 1
ATOM 787 C C . ILE A 1 110 ? -3.008 17.367 -6.014 1.00 55.44 110 ILE A C 1
ATOM 789 O O . ILE A 1 110 ? -2.721 16.480 -5.215 1.00 55.44 110 ILE A O 1
ATOM 793 N N . VAL A 1 111 ? -2.089 18.210 -6.486 1.00 52.28 111 VAL A N 1
ATOM 794 C CA . VAL A 1 111 ? -0.716 18.294 -5.981 1.00 52.28 111 VAL A CA 1
ATOM 795 C C . VAL A 1 111 ? -0.731 19.190 -4.752 1.00 52.28 111 VAL A C 1
ATOM 797 O O . VAL A 1 111 ? -0.355 20.353 -4.829 1.00 52.28 111 VAL A O 1
ATOM 800 N N . ASP A 1 112 ? -1.177 18.647 -3.623 1.00 47.72 112 ASP A N 1
ATOM 801 C CA . ASP A 1 112 ? -0.982 19.298 -2.320 1.00 47.72 112 ASP A CA 1
ATOM 802 C C . ASP A 1 112 ? 0.174 18.683 -1.513 1.00 47.72 112 ASP A C 1
ATOM 804 O O . ASP A 1 112 ? 0.440 19.117 -0.398 1.00 47.72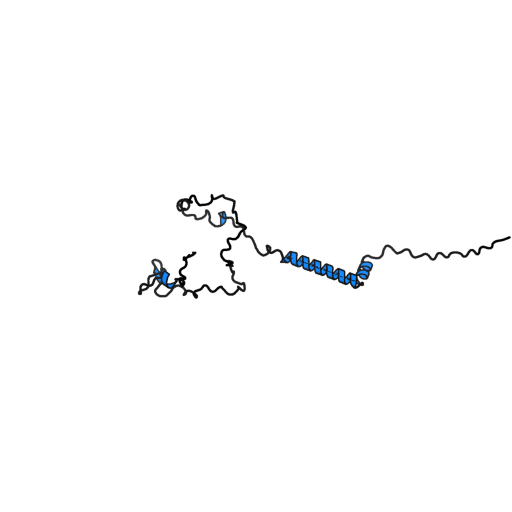 112 ASP A O 1
ATOM 808 N N . ASN A 1 113 ? 0.919 17.722 -2.080 1.00 47.16 113 ASN A N 1
ATOM 809 C CA . ASN A 1 113 ? 2.279 17.363 -1.655 1.00 47.16 113 ASN A CA 1
ATOM 810 C C . ASN A 1 113 ? 2.968 16.449 -2.690 1.00 47.16 113 ASN A C 1
ATOM 812 O O . ASN A 1 113 ? 2.334 15.514 -3.181 1.00 47.16 113 ASN A O 1
ATOM 816 N N . PRO A 1 114 ? 4.266 16.641 -2.994 1.00 47.47 114 PRO A N 1
ATOM 817 C CA . PRO A 1 114 ? 5.033 15.727 -3.828 1.00 47.47 114 PRO A CA 1
ATOM 818 C C . PRO A 1 114 ? 5.494 14.544 -2.969 1.00 47.47 114 PRO A C 1
ATOM 820 O O . PRO A 1 114 ? 6.639 14.483 -2.530 1.00 47.47 114 PRO A O 1
ATOM 823 N N . VAL A 1 115 ? 4.589 13.617 -2.673 1.00 50.66 115 VAL A N 1
ATOM 824 C CA . VAL A 1 115 ? 4.979 12.298 -2.167 1.00 50.66 115 VAL A CA 1
ATOM 825 C C . VAL A 1 115 ? 4.451 11.285 -3.165 1.00 50.66 115 VAL A C 1
ATOM 827 O O . VAL A 1 115 ? 3.288 10.894 -3.122 1.00 50.66 115 VA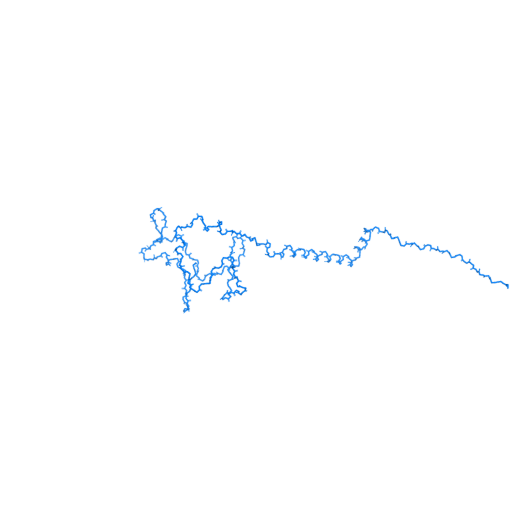L A O 1
ATOM 830 N N . GLU A 1 116 ? 5.307 10.912 -4.115 1.00 48.62 116 GLU A N 1
ATOM 831 C CA . GLU A 1 116 ? 5.077 9.738 -4.949 1.00 48.62 116 GLU A CA 1
ATOM 832 C C . GLU A 1 116 ? 4.919 8.523 -4.030 1.00 48.62 116 GLU A C 1
ATOM 834 O O . GLU A 1 116 ? 5.848 8.125 -3.325 1.00 48.62 116 GLU A O 1
ATOM 839 N N . ALA A 1 117 ? 3.725 7.933 -4.017 1.00 45.56 117 ALA A N 1
ATOM 840 C CA . ALA A 1 117 ? 3.511 6.629 -3.415 1.00 45.56 117 ALA A CA 1
ATOM 841 C C . ALA A 1 117 ? 4.172 5.577 -4.318 1.00 45.56 117 ALA A C 1
ATOM 843 O O . ALA A 1 117 ? 3.584 5.128 -5.301 1.00 45.56 117 ALA A O 1
ATOM 844 N N . SER A 1 118 ? 5.418 5.215 -4.010 1.00 43.19 118 SER A N 1
ATOM 845 C CA . SER A 1 118 ? 6.124 4.119 -4.672 1.00 43.19 118 SER A CA 1
ATOM 846 C C . SER A 1 118 ? 5.807 2.798 -3.967 1.00 43.19 118 SER A C 1
ATOM 848 O O . SER A 1 118 ? 6.097 2.600 -2.787 1.00 43.19 118 SER A O 1
ATOM 850 N N . ILE A 1 119 ? 5.177 1.875 -4.692 1.00 47.53 119 ILE A N 1
ATOM 851 C CA . ILE A 1 119 ? 4.985 0.492 -4.249 1.00 47.53 119 ILE A CA 1
ATOM 852 C C . ILE A 1 119 ? 6.255 -0.260 -4.651 1.00 47.53 119 ILE A C 1
ATOM 854 O O . ILE A 1 119 ? 6.472 -0.502 -5.832 1.00 47.53 119 ILE A O 1
ATOM 858 N N . SER A 1 120 ? 7.119 -0.574 -3.685 1.00 45.47 120 SER A N 1
ATOM 859 C CA . SER A 1 120 ? 8.368 -1.308 -3.939 1.00 45.47 120 SER A CA 1
ATOM 860 C C . SER A 1 120 ? 8.132 -2.818 -3.858 1.00 45.47 120 SER A C 1
ATOM 862 O O . SER A 1 120 ? 7.538 -3.299 -2.888 1.00 45.47 120 SER A O 1
ATOM 864 N N . PHE A 1 121 ? 8.614 -3.571 -4.849 1.00 45.81 121 PHE A N 1
ATOM 865 C CA . PHE A 1 121 ? 8.637 -5.036 -4.830 1.00 45.81 121 PHE A CA 1
ATOM 866 C C . PHE A 1 121 ? 10.000 -5.547 -4.325 1.00 45.81 121 PHE A C 1
ATOM 868 O O . PHE A 1 121 ? 11.013 -4.857 -4.457 1.00 45.81 121 PHE A O 1
ATOM 875 N N . PRO A 1 122 ? 10.071 -6.748 -3.718 1.00 38.56 122 PRO A N 1
ATOM 876 C CA . PRO A 1 122 ? 11.336 -7.288 -3.228 1.00 38.56 122 PRO A CA 1
ATOM 877 C C . PRO A 1 122 ? 12.296 -7.584 -4.394 1.00 38.56 122 PRO A C 1
ATOM 879 O O . PRO A 1 122 ? 12.062 -8.513 -5.164 1.00 38.56 122 PRO A O 1
ATOM 882 N N . GLY A 1 123 ? 13.383 -6.809 -4.497 1.00 53.72 123 GLY A N 1
ATOM 883 C CA . GLY A 1 123 ? 14.463 -7.006 -5.477 1.00 53.72 123 GLY A CA 1
ATOM 884 C C . GLY A 1 123 ? 14.983 -5.737 -6.164 1.00 53.72 123 GLY A C 1
ATOM 885 O O . GLY A 1 123 ? 15.987 -5.816 -6.864 1.00 53.72 123 GLY A O 1
ATOM 886 N N . GLU A 1 124 ? 14.344 -4.582 -5.967 1.00 48.50 124 GLU A N 1
ATOM 887 C CA . GLU A 1 124 ? 14.804 -3.300 -6.518 1.00 48.50 124 GLU A CA 1
ATOM 888 C C . GLU A 1 124 ? 15.634 -2.516 -5.487 1.00 48.50 124 GLU A C 1
ATOM 890 O O . GLU A 1 124 ? 15.215 -2.350 -4.335 1.00 48.50 124 GLU A O 1
ATOM 895 N N . ASP A 1 125 ? 16.807 -2.019 -5.905 1.00 55.69 125 ASP A N 1
ATOM 896 C CA . ASP A 1 125 ? 17.635 -1.080 -5.138 1.00 55.69 125 ASP A CA 1
ATOM 897 C C . ASP A 1 125 ? 16.853 0.223 -4.929 1.00 55.69 125 ASP A C 1
ATOM 899 O O . ASP A 1 125 ? 16.857 1.143 -5.748 1.00 55.69 125 ASP A O 1
ATOM 903 N N . SER A 1 126 ? 16.113 0.258 -3.824 1.00 51.62 126 SER A N 1
ATOM 904 C CA . SER A 1 126 ? 15.242 1.368 -3.464 1.00 51.62 126 SER A CA 1
ATOM 905 C C . SER A 1 126 ? 16.063 2.603 -3.078 1.00 51.62 126 SER A C 1
ATOM 907 O O . SER A 1 126 ? 17.064 2.472 -2.362 1.00 51.62 126 SER A O 1
ATOM 909 N N . PRO A 1 127 ? 15.634 3.823 -3.461 1.00 51.28 127 PRO A N 1
ATOM 910 C CA . PRO A 1 127 ? 16.133 5.027 -2.811 1.00 51.28 127 PRO A CA 1
ATOM 911 C C . PRO A 1 127 ? 15.897 4.903 -1.302 1.00 51.28 127 PRO A C 1
ATOM 913 O O . PRO A 1 127 ? 14.891 4.337 -0.868 1.00 51.28 127 PRO A O 1
ATOM 916 N N . ALA A 1 128 ? 16.861 5.386 -0.510 1.00 53.72 128 ALA A N 1
ATOM 917 C CA . ALA A 1 128 ? 16.860 5.244 0.942 1.00 53.72 128 ALA A CA 1
ATOM 918 C C . ALA A 1 128 ? 15.464 5.546 1.515 1.00 53.72 128 ALA A C 1
ATOM 920 O O . ALA A 1 128 ? 14.889 6.584 1.168 1.00 53.72 128 ALA A O 1
ATOM 921 N N . PRO A 1 129 ? 14.903 4.656 2.358 1.00 50.97 129 PRO A N 1
ATOM 922 C CA . PRO A 1 129 ? 13.558 4.836 2.871 1.00 50.97 129 PRO A CA 1
ATOM 923 C C . PRO A 1 129 ? 13.481 6.203 3.538 1.00 50.97 129 PRO A C 1
ATOM 925 O O . PRO A 1 129 ? 14.323 6.536 4.377 1.00 50.97 129 PRO A O 1
ATOM 928 N N . ILE A 1 130 ? 12.469 6.990 3.166 1.00 52.09 130 ILE A N 1
ATOM 929 C CA . ILE A 1 130 ? 12.082 8.172 3.928 1.00 52.09 130 ILE A CA 1
ATOM 930 C C . ILE A 1 130 ? 11.780 7.642 5.327 1.00 52.09 130 ILE A C 1
ATOM 932 O O . ILE A 1 130 ? 10.767 6.977 5.548 1.00 52.09 130 ILE A O 1
ATOM 936 N N . GLN A 1 131 ? 12.718 7.833 6.253 1.00 50.75 131 GLN A N 1
ATOM 937 C CA . GLN A 1 131 ? 12.563 7.393 7.628 1.00 50.75 131 GLN A CA 1
ATOM 938 C C . GLN A 1 131 ? 11.359 8.143 8.181 1.00 50.75 131 GLN A C 1
ATOM 940 O O . GLN A 1 131 ? 11.427 9.348 8.428 1.00 50.75 131 GLN A O 1
ATOM 945 N N . ALA A 1 132 ? 10.238 7.432 8.324 1.00 56.75 132 ALA A N 1
ATOM 946 C CA . ALA A 1 132 ? 9.086 7.943 9.039 1.00 56.75 132 ALA A CA 1
ATOM 947 C C . ALA A 1 132 ? 9.592 8.504 10.375 1.00 56.75 132 ALA A C 1
ATOM 949 O O . ALA A 1 132 ? 10.362 7.847 11.078 1.00 56.75 132 ALA A O 1
ATOM 950 N N . ALA A 1 133 ? 9.228 9.749 10.683 1.00 56.16 133 ALA A N 1
ATOM 951 C CA . ALA A 1 133 ? 9.666 10.400 11.906 1.00 56.16 133 ALA A CA 1
ATOM 952 C C . ALA A 1 133 ? 9.145 9.589 13.106 1.00 56.16 133 ALA A C 1
ATOM 954 O O . ALA A 1 133 ? 7.946 9.559 13.367 1.00 56.16 133 ALA A O 1
ATOM 955 N N . GLY A 1 134 ? 10.052 8.885 13.785 1.00 60.91 134 GLY A N 1
ATOM 956 C CA . GLY A 1 134 ? 9.736 7.891 14.812 1.00 60.91 134 GLY A CA 1
ATOM 957 C C . GLY A 1 134 ? 10.239 6.517 14.380 1.00 60.91 134 GLY A C 1
ATOM 958 O O . GLY A 1 134 ? 9.700 5.923 13.451 1.00 60.91 134 GLY A O 1
ATOM 959 N N . GLY A 1 135 ? 11.303 6.039 15.036 1.00 72.62 135 GLY A N 1
ATOM 960 C CA . GLY A 1 135 ? 11.963 4.767 14.726 1.00 72.62 135 GLY A CA 1
ATOM 961 C C . GLY A 1 135 ? 11.025 3.553 14.697 1.00 72.62 135 GLY A C 1
ATOM 962 O O . GLY A 1 135 ? 9.834 3.640 14.992 1.00 72.62 135 GLY A O 1
ATOM 963 N N . ALA A 1 136 ? 11.572 2.394 14.324 1.00 79.00 136 ALA A N 1
ATOM 964 C CA . ALA A 1 136 ? 10.792 1.165 14.214 1.00 79.00 136 ALA A CA 1
ATOM 965 C C . ALA A 1 136 ? 10.040 0.851 15.520 1.00 79.00 136 ALA A C 1
ATOM 967 O O . ALA A 1 136 ? 10.612 0.907 16.611 1.00 79.00 136 ALA A O 1
ATOM 968 N N . LEU A 1 137 ? 8.755 0.510 15.393 1.00 86.38 137 LEU A N 1
ATOM 969 C CA . LEU A 1 137 ? 7.962 0.028 16.518 1.00 86.38 137 LEU A CA 1
ATOM 970 C C . LEU A 1 137 ? 8.536 -1.301 17.035 1.00 86.38 137 LEU A C 1
ATOM 972 O O . LEU A 1 137 ? 9.090 -2.079 16.249 1.00 86.38 137 LEU A O 1
ATOM 976 N N . PRO A 1 138 ? 8.391 -1.590 18.340 1.00 87.50 138 PRO A N 1
ATOM 977 C CA . PRO A 1 138 ? 8.741 -2.896 18.881 1.00 87.50 138 PRO A CA 1
ATOM 978 C C . PRO A 1 138 ? 7.975 -4.004 18.150 1.00 87.50 138 PRO A C 1
ATOM 980 O O . PRO A 1 138 ? 6.814 -3.836 17.779 1.00 87.50 138 PRO A O 1
ATOM 983 N N . GLN A 1 139 ? 8.625 -5.149 17.956 1.00 89.81 139 GLN A N 1
ATOM 984 C CA . GLN A 1 139 ? 7.980 -6.318 17.362 1.00 89.81 139 GLN A CA 1
ATOM 985 C C . GLN A 1 139 ? 6.880 -6.862 18.282 1.00 89.81 139 GLN A C 1
ATOM 987 O O . GLN A 1 139 ? 6.982 -6.805 19.511 1.00 89.81 139 GLN A O 1
ATOM 992 N N . ALA A 1 140 ? 5.819 -7.389 17.677 1.00 88.50 140 ALA A N 1
ATOM 993 C CA . ALA A 1 140 ? 4.761 -8.084 18.395 1.00 88.50 140 ALA A CA 1
ATOM 994 C C . ALA A 1 140 ? 5.041 -9.590 18.484 1.00 88.50 140 ALA A C 1
ATOM 996 O O . ALA A 1 140 ? 5.615 -10.140 17.544 1.00 88.50 140 ALA A O 1
ATOM 997 N N . PRO A 1 141 ? 4.614 -10.274 19.565 1.00 90.50 141 PRO A N 1
ATOM 998 C CA . PRO A 1 141 ? 3.915 -9.757 20.753 1.00 90.50 141 PRO A CA 1
ATOM 999 C C . PRO A 1 141 ? 4.862 -9.209 21.840 1.00 90.50 141 PRO A C 1
ATOM 1001 O O . PRO A 1 141 ? 5.866 -9.836 22.177 1.00 90.50 141 PRO A O 1
ATOM 1004 N N . ILE A 1 142 ? 4.529 -8.064 22.446 1.00 88.06 142 ILE A N 1
ATOM 1005 C CA . ILE A 1 142 ? 5.250 -7.554 23.622 1.00 88.06 142 ILE A CA 1
ATOM 1006 C C . ILE A 1 142 ? 4.847 -8.386 24.843 1.00 88.06 142 ILE A C 1
ATOM 1008 O O . ILE A 1 142 ? 3.662 -8.534 25.155 1.00 88.06 142 ILE A O 1
ATOM 1012 N N . ALA A 1 143 ? 5.845 -8.882 25.575 1.00 89.19 143 ALA A N 1
ATOM 1013 C CA . ALA A 1 143 ? 5.637 -9.627 26.811 1.00 89.19 143 ALA A CA 1
ATOM 1014 C C . ALA A 1 143 ? 4.773 -8.837 27.811 1.00 89.19 143 ALA A C 1
ATOM 1016 O O . ALA A 1 143 ? 4.995 -7.649 28.052 1.00 89.19 143 ALA A O 1
ATOM 1017 N N . GLY A 1 144 ? 3.772 -9.505 28.389 1.00 89.69 144 GLY A N 1
ATOM 1018 C CA . GLY A 1 144 ? 2.829 -8.899 29.335 1.00 89.69 144 GLY A CA 1
ATOM 1019 C C . GLY A 1 144 ? 1.714 -8.058 28.701 1.00 89.69 144 GLY A C 1
ATOM 1020 O O . GLY A 1 144 ? 0.826 -7.627 29.428 1.00 89.69 144 GLY A O 1
ATOM 1021 N N . LEU A 1 145 ? 1.724 -7.854 27.377 1.00 93.62 145 LEU A N 1
ATOM 1022 C CA . LEU A 1 145 ? 0.632 -7.226 26.612 1.00 93.62 145 LEU A CA 1
ATOM 1023 C C . LEU A 1 145 ? -0.105 -8.215 25.703 1.00 93.62 145 LEU A C 1
ATOM 1025 O O . LEU A 1 145 ? -0.971 -7.835 24.916 1.00 93.62 145 LEU A O 1
ATOM 1029 N N . SER A 1 146 ? 0.235 -9.498 25.790 1.00 93.81 146 SER A N 1
ATOM 1030 C CA . SER A 1 146 ? -0.454 -10.579 25.094 1.00 93.81 146 SER A CA 1
ATOM 1031 C C . SER A 1 146 ? -0.585 -11.783 26.016 1.00 93.81 146 SER A C 1
ATOM 1033 O O . SER A 1 146 ? 0.329 -12.081 26.789 1.00 93.81 146 SER A O 1
ATOM 1035 N N . GLY A 1 147 ? -1.734 -12.449 25.961 1.00 91.12 147 GLY A N 1
ATOM 1036 C CA . GLY A 1 147 ? -2.054 -13.599 26.801 1.00 91.12 147 GLY A CA 1
ATOM 1037 C C . GLY A 1 147 ? -2.965 -14.593 26.082 1.00 91.12 147 GLY A C 1
ATOM 1038 O O . GLY A 1 147 ? -3.555 -14.251 25.057 1.00 91.12 147 GLY A O 1
ATOM 1039 N N . PRO A 1 148 ? -3.072 -15.834 26.575 1.00 91.12 148 PRO A N 1
ATOM 1040 C CA . PRO A 1 148 ? -3.904 -16.854 25.950 1.00 91.12 148 PRO A CA 1
ATOM 1041 C C . PRO A 1 148 ? -5.390 -16.485 26.050 1.00 91.12 148 PRO A C 1
ATOM 1043 O O . PRO A 1 148 ? -5.915 -16.257 27.139 1.00 91.12 148 PRO A O 1
ATOM 1046 N N . GLY A 1 149 ? -6.066 -16.444 24.905 1.00 86.94 149 GLY A N 1
ATOM 1047 C CA . GLY A 1 149 ? -7.511 -16.293 24.798 1.00 86.94 149 GLY A CA 1
ATOM 1048 C C . GLY A 1 149 ? -8.252 -17.635 24.779 1.00 86.94 149 GLY A C 1
ATOM 1049 O O . GLY A 1 149 ? -7.629 -18.698 24.653 1.00 86.94 149 GLY A O 1
ATOM 1050 N N . PRO A 1 150 ? -9.594 -17.614 24.853 1.00 84.88 150 PRO A N 1
ATOM 1051 C CA . PRO A 1 150 ? -10.415 -18.804 24.641 1.00 84.88 150 PRO A CA 1
ATOM 1052 C C . PRO A 1 150 ? -10.126 -19.393 23.249 1.00 84.88 150 PRO A C 1
ATOM 1054 O O . PRO A 1 150 ? -10.395 -18.753 22.238 1.00 84.88 150 PRO A O 1
ATOM 1057 N N . GLY A 1 151 ? -9.517 -20.583 23.191 1.00 84.44 151 GLY A N 1
ATOM 1058 C CA . GLY A 1 151 ? -9.059 -21.217 21.942 1.00 84.44 151 GLY A CA 1
ATOM 1059 C C . GLY A 1 151 ? -7.539 -21.228 21.719 1.00 84.44 151 GLY A C 1
ATOM 1060 O O . GLY A 1 151 ? -7.083 -21.726 20.696 1.00 84.44 151 GLY A O 1
ATOM 1061 N N . GLY A 1 152 ? -6.740 -20.714 22.662 1.00 84.38 152 GLY A N 1
ATOM 1062 C CA . GLY A 1 152 ? -5.274 -20.834 22.645 1.00 84.38 152 GLY A CA 1
ATOM 1063 C C . GLY A 1 152 ? -4.537 -19.795 21.790 1.00 84.38 152 GLY A C 1
ATOM 1064 O O . GLY A 1 152 ? -3.310 -19.729 21.842 1.00 84.38 152 GLY A O 1
ATOM 1065 N N . ALA A 1 153 ? -5.258 -18.950 21.049 1.00 87.06 153 ALA A N 1
ATOM 1066 C CA . ALA A 1 153 ? -4.674 -17.805 20.355 1.00 87.06 153 ALA A CA 1
ATOM 1067 C C . ALA A 1 153 ? -4.208 -16.732 21.354 1.00 87.06 153 ALA A C 1
ATOM 1069 O O . ALA A 1 153 ? -4.846 -16.524 22.386 1.00 87.06 153 ALA A O 1
ATOM 1070 N N . GLN A 1 154 ? -3.114 -16.029 21.046 1.00 90.25 154 GLN A N 1
ATOM 1071 C CA . GLN A 1 154 ? -2.690 -14.884 21.852 1.00 90.25 154 GLN A CA 1
ATOM 1072 C C . GLN A 1 154 ? -3.564 -13.671 21.537 1.00 90.25 154 GLN A C 1
ATOM 1074 O O . GLN A 1 154 ? -3.616 -13.218 20.395 1.00 90.25 154 GLN A O 1
ATOM 1079 N N . LEU A 1 155 ? -4.231 -13.145 22.559 1.00 91.62 155 LEU A N 1
ATOM 1080 C CA . LEU A 1 155 ? -5.026 -11.929 22.481 1.00 91.62 155 LEU A CA 1
ATOM 1081 C C . LEU A 1 155 ? -4.301 -10.778 23.184 1.00 91.62 155 LEU A C 1
ATOM 1083 O O . LEU A 1 155 ? -3.620 -11.009 24.190 1.00 91.62 155 LEU A O 1
ATOM 1087 N N . PRO A 1 156 ? -4.457 -9.538 22.692 1.00 94.06 156 PRO A N 1
ATOM 1088 C CA . PRO A 1 156 ? -4.007 -8.359 23.412 1.00 94.06 156 PRO A CA 1
ATOM 1089 C C . PRO A 1 156 ? -4.653 -8.288 24.798 1.00 94.06 156 PRO A C 1
ATOM 1091 O O . PRO A 1 156 ? -5.868 -8.434 24.933 1.00 94.06 156 PRO A O 1
ATOM 1094 N N . ILE A 1 157 ? -3.840 -8.032 25.819 1.00 94.50 157 ILE A N 1
ATOM 1095 C CA . ILE A 1 157 ? -4.298 -7.808 27.194 1.00 94.50 157 ILE A CA 1
ATOM 1096 C C . ILE A 1 157 ? -3.743 -6.484 27.719 1.00 94.50 157 ILE A C 1
ATOM 1098 O O . ILE A 1 157 ? -2.743 -5.965 27.221 1.00 94.50 157 ILE A O 1
ATOM 1102 N N . ILE A 1 158 ? -4.397 -5.939 28.741 1.00 94.88 158 ILE A N 1
ATOM 1103 C CA . ILE A 1 158 ? -3.879 -4.802 29.503 1.00 94.88 158 ILE A CA 1
ATOM 1104 C C . ILE A 1 158 ? -2.816 -5.344 30.465 1.00 94.88 158 ILE A C 1
ATOM 1106 O O . ILE A 1 158 ? -3.074 -6.300 31.198 1.00 94.88 158 ILE A O 1
ATOM 1110 N N . ALA A 1 159 ? -1.616 -4.762 30.451 1.00 93.19 159 ALA A N 1
ATOM 1111 C CA . ALA A 1 159 ? -0.534 -5.185 31.335 1.00 93.19 159 ALA A CA 1
ATOM 1112 C C . ALA A 1 159 ? -0.864 -4.904 32.810 1.00 93.19 159 ALA A C 1
ATOM 1114 O O . ALA A 1 159 ? -1.687 -4.050 33.133 1.00 93.19 159 ALA A O 1
ATOM 1115 N N . ALA A 1 160 ? -0.153 -5.566 33.729 1.00 92.88 160 ALA A N 1
ATOM 1116 C CA . ALA A 1 160 ? -0.335 -5.388 35.175 1.00 92.88 160 ALA A CA 1
ATOM 1117 C C . ALA A 1 160 ? -0.135 -3.935 35.660 1.00 92.88 160 ALA A C 1
ATOM 1119 O O . ALA A 1 160 ? -0.643 -3.554 36.708 1.00 92.88 160 ALA A O 1
ATOM 1120 N N . ASN A 1 161 ? 0.592 -3.117 34.894 1.00 91.31 161 ASN A N 1
ATOM 1121 C CA . ASN A 1 161 ? 0.791 -1.690 35.150 1.00 91.31 161 ASN A CA 1
ATOM 1122 C C . ASN A 1 161 ? -0.283 -0.787 34.505 1.00 91.31 161 ASN A C 1
ATOM 1124 O O . ASN A 1 161 ? -0.115 0.428 34.494 1.00 91.31 161 ASN A O 1
ATOM 1128 N N . GLY A 1 162 ? -1.344 -1.360 33.929 1.00 95.00 162 GLY A N 1
ATOM 1129 C CA . GLY A 1 162 ? -2.422 -0.637 33.248 1.00 95.00 162 GLY A CA 1
ATOM 1130 C C . GLY A 1 162 ? -2.132 -0.257 31.793 1.00 95.00 162 GLY A C 1
ATOM 1131 O O . GLY A 1 162 ? -3.025 0.254 31.125 1.00 95.00 162 GLY A O 1
ATOM 1132 N N . ARG A 1 163 ? -0.923 -0.519 31.275 1.00 94.56 163 ARG A N 1
ATOM 1133 C CA . ARG A 1 163 ? -0.550 -0.163 29.897 1.00 94.56 163 ARG A CA 1
ATOM 1134 C C . ARG A 1 163 ? -1.306 -1.022 28.883 1.00 94.56 163 ARG A C 1
ATOM 1136 O O . ARG A 1 163 ? -1.361 -2.245 29.032 1.00 94.56 163 ARG A O 1
ATOM 1143 N N . THR A 1 164 ? -1.831 -0.408 27.826 1.00 95.19 164 THR A N 1
ATOM 1144 C CA . THR A 1 164 ? -2.565 -1.116 26.761 1.00 95.19 164 THR A CA 1
ATOM 1145 C C . THR A 1 164 ? -1.675 -1.454 25.559 1.00 95.19 164 THR A C 1
ATOM 1147 O O . THR A 1 164 ? -0.618 -0.853 25.349 1.00 95.19 164 THR A O 1
ATOM 1150 N N . ALA A 1 165 ? -2.102 -2.413 24.729 1.00 93.00 165 ALA A N 1
ATOM 1151 C CA . ALA A 1 165 ? -1.421 -2.708 23.465 1.00 93.00 165 ALA A CA 1
ATOM 1152 C C . ALA A 1 165 ? -1.434 -1.499 22.509 1.00 93.00 165 ALA A C 1
ATOM 1154 O O . ALA A 1 165 ? -0.434 -1.234 21.847 1.00 93.00 165 ALA A O 1
ATOM 1155 N N . ALA A 1 166 ? -2.527 -0.725 22.488 1.00 93.00 166 ALA A N 1
ATOM 1156 C CA . ALA A 1 166 ? -2.639 0.483 21.671 1.00 93.00 166 ALA A CA 1
ATOM 1157 C C . ALA A 1 166 ? -1.588 1.537 22.053 1.00 93.00 166 ALA A C 1
ATOM 1159 O O . ALA A 1 166 ? -0.969 2.126 21.175 1.00 93.00 166 ALA A O 1
ATOM 1160 N N . GLU A 1 167 ? -1.334 1.732 23.349 1.00 92.50 167 GLU A N 1
ATOM 1161 C CA . GLU A 1 167 ? -0.290 2.644 23.837 1.00 92.50 167 GLU A CA 1
ATOM 1162 C C . GLU A 1 167 ? 1.119 2.137 23.523 1.00 92.50 167 GLU A C 1
ATOM 1164 O O . GLU A 1 167 ? 1.994 2.914 23.150 1.00 92.50 167 GLU A O 1
ATOM 1169 N N . ALA A 1 168 ? 1.354 0.832 23.667 1.00 92.44 168 ALA A N 1
ATOM 1170 C CA . ALA A 1 168 ? 2.678 0.250 23.470 1.00 92.44 168 ALA A CA 1
ATOM 1171 C C . ALA A 1 168 ? 3.122 0.209 22.000 1.00 92.44 168 ALA A C 1
ATOM 1173 O O . ALA A 1 168 ? 4.320 0.275 21.727 1.00 92.44 168 ALA A O 1
ATOM 1174 N N . TYR A 1 169 ? 2.167 0.110 21.072 1.00 92.06 169 TYR A N 1
ATOM 1175 C CA . TYR A 1 169 ? 2.410 0.150 19.627 1.00 92.06 169 TYR A CA 1
ATOM 1176 C C . TYR A 1 169 ? 2.018 1.487 18.985 1.00 92.06 169 TYR A C 1
ATOM 1178 O O . TYR A 1 169 ? 1.998 1.596 17.758 1.00 92.06 169 TYR A O 1
ATOM 1186 N N . ALA A 1 170 ? 1.723 2.519 19.782 1.00 91.19 170 ALA A N 1
ATOM 1187 C CA . ALA A 1 170 ? 1.469 3.851 19.256 1.00 91.19 170 ALA A CA 1
ATOM 1188 C C . ALA A 1 170 ? 2.739 4.399 18.594 1.00 91.19 170 ALA A C 1
ATOM 1190 O O . ALA A 1 170 ? 3.823 4.397 19.182 1.00 91.19 170 ALA A O 1
ATOM 1191 N N . ARG A 1 171 ? 2.605 4.914 17.368 1.00 89.62 171 ARG A N 1
ATOM 1192 C CA . ARG A 1 171 ? 3.700 5.642 16.722 1.00 89.62 171 ARG A CA 1
ATOM 1193 C C . ARG A 1 171 ? 3.946 6.952 17.475 1.00 89.62 171 ARG A C 1
ATOM 1195 O O . ARG A 1 171 ? 2.998 7.728 17.625 1.00 89.62 171 ARG A O 1
ATOM 1202 N N . PRO A 1 172 ? 5.185 7.224 17.931 1.00 86.62 172 PRO A N 1
ATOM 1203 C CA . PRO A 1 172 ? 5.509 8.502 18.543 1.00 86.62 172 PRO A CA 1
ATOM 1204 C C . PRO A 1 172 ? 5.203 9.644 17.577 1.00 86.62 172 PRO A C 1
ATOM 1206 O O . PRO A 1 172 ? 5.563 9.590 16.403 1.00 86.62 172 PRO A O 1
ATOM 1209 N N . PHE A 1 173 ? 4.550 10.683 18.079 1.00 86.12 173 PHE A N 1
ATOM 1210 C CA . PHE A 1 173 ? 4.209 11.866 17.304 1.00 86.12 173 PHE A CA 1
ATOM 1211 C C . PHE A 1 173 ? 4.393 13.112 18.167 1.00 86.12 173 PHE A C 1
ATOM 1213 O O . PHE A 1 173 ? 3.934 13.162 19.309 1.00 86.12 173 PHE A O 1
ATOM 1220 N N . THR A 1 174 ? 5.031 14.135 17.600 1.00 85.19 174 THR A N 1
ATOM 1221 C CA . THR A 1 174 ? 5.201 15.441 18.243 1.00 85.19 174 THR A CA 1
ATOM 1222 C C . THR A 1 174 ? 4.147 16.404 17.709 1.00 85.19 174 THR A C 1
ATOM 1224 O O . THR A 1 174 ? 4.121 16.710 16.517 1.00 85.19 174 THR A O 1
ATOM 1227 N N . ALA A 1 175 ? 3.279 16.910 18.588 1.00 85.69 175 ALA A N 1
ATOM 1228 C CA . ALA A 1 175 ? 2.254 17.873 18.201 1.00 85.69 175 ALA A CA 1
ATOM 1229 C C . ALA A 1 175 ? 2.877 19.222 17.807 1.00 85.69 175 ALA A C 1
ATOM 1231 O O . ALA A 1 175 ? 3.605 19.831 18.584 1.00 85.69 175 ALA A O 1
ATOM 1232 N N . SER A 1 176 ? 2.544 19.709 16.610 1.00 86.81 176 SER A N 1
ATOM 1233 C CA . SER A 1 176 ? 3.037 20.979 16.055 1.00 86.81 176 SER A CA 1
ATOM 1234 C C . SER A 1 176 ? 2.055 22.151 16.210 1.00 86.81 176 SER A C 1
ATOM 1236 O O . SER A 1 176 ? 2.270 23.215 15.641 1.00 86.81 176 SER A O 1
ATOM 1238 N N . GLY A 1 177 ? 0.942 21.957 16.929 1.00 91.75 177 GLY A N 1
ATOM 1239 C CA . GLY A 1 177 ? -0.134 22.950 17.080 1.00 91.75 177 GLY A CA 1
ATOM 1240 C C . GLY A 1 177 ? -1.088 23.069 15.879 1.00 91.75 177 GLY A C 1
ATOM 1241 O O . GLY A 1 177 ? -2.080 23.786 15.960 1.00 91.75 177 GLY A O 1
ATOM 1242 N N . ARG A 1 178 ? -0.828 22.354 14.777 1.00 92.75 178 ARG A N 1
ATOM 1243 C CA . ARG A 1 178 ? -1.688 22.293 13.580 1.00 92.75 178 ARG A CA 1
ATOM 1244 C C . ARG A 1 178 ? -2.772 21.202 13.708 1.00 92.75 178 ARG A C 1
ATOM 1246 O O . ARG A 1 178 ? -2.602 20.291 14.525 1.00 92.75 178 ARG A O 1
ATOM 1253 N N . PRO A 1 179 ? -3.857 21.245 12.901 1.00 92.81 179 PRO A N 1
ATOM 1254 C CA . PRO A 1 179 ? -4.833 20.155 12.827 1.00 92.81 179 PRO A CA 1
ATOM 1255 C C . PRO A 1 179 ? -4.165 18.803 12.548 1.00 92.81 179 PRO A C 1
ATOM 1257 O O . PRO A 1 179 ? -3.243 18.712 11.736 1.00 92.81 179 PRO A O 1
ATOM 1260 N N . LYS A 1 180 ? -4.626 17.759 13.244 1.00 89.25 180 LYS A N 1
ATOM 1261 C CA . LYS A 1 180 ? -4.078 16.398 13.172 1.00 89.25 180 LYS A CA 1
ATOM 1262 C C . LYS A 1 180 ? -4.999 15.525 12.324 1.00 89.25 180 LYS A C 1
ATOM 1264 O O . LYS A 1 180 ? -6.204 15.526 12.556 1.00 89.25 180 LYS A O 1
ATOM 1269 N N . VAL A 1 181 ? -4.424 14.770 11.392 1.00 88.88 181 VAL A N 1
ATOM 1270 C CA . VAL A 1 181 ? -5.135 13.825 10.520 1.00 88.88 181 VAL A CA 1
ATOM 1271 C C . VAL A 1 181 ? -4.447 12.467 10.624 1.00 88.88 181 VAL A C 1
ATOM 1273 O O . VAL A 1 181 ? -3.218 12.400 10.609 1.00 88.88 181 VAL A O 1
ATOM 1276 N N . SER A 1 182 ? -5.231 11.397 10.742 1.00 88.00 182 SER A N 1
ATOM 1277 C CA . SER A 1 182 ? -4.764 10.012 10.647 1.00 88.00 182 SER A CA 1
ATOM 1278 C C . SER A 1 182 ? -5.408 9.341 9.441 1.00 88.00 182 SER A C 1
ATOM 1280 O O . SER A 1 182 ? -6.607 9.506 9.229 1.00 88.00 182 SER A O 1
ATOM 1282 N N . VAL A 1 183 ? -4.625 8.563 8.700 1.00 87.44 183 VAL A N 1
ATOM 1283 C CA . VAL A 1 183 ? -5.103 7.705 7.609 1.00 87.44 183 VAL A CA 1
ATOM 1284 C C . VAL A 1 183 ? -4.847 6.261 8.024 1.00 87.44 183 VAL A C 1
ATOM 1286 O O . VAL A 1 183 ? -3.768 5.969 8.549 1.00 87.44 183 VAL A O 1
ATOM 1289 N N . VAL A 1 184 ? -5.855 5.407 7.849 1.00 81.75 184 VAL A N 1
ATOM 1290 C CA . VAL A 1 184 ? -5.828 3.975 8.182 1.00 81.75 184 VAL A CA 1
ATOM 1291 C C . VAL A 1 184 ? -5.940 3.175 6.899 1.00 81.75 184 VAL A C 1
ATOM 1293 O O . VAL A 1 184 ? -6.823 3.531 6.089 1.00 81.75 184 VAL A O 1
#